Protein AF-A0A8C6SM15-F1 (afdb_monomer_lite)

Secondary structure (DSSP, 8-state):
-EEEEEEESTTHHHHHHHHHHH-TTEEEE---HHHHH---SSS---GGG--SHHHHHHHHHHHHHHHHHHHHHHHTSPPPHHHHT-TT-EEEEEES-HHHIIIIIIHHHHHTTSS-HHHHHHHHHHHHHHHHHHHHHH--SEEEEEE--GGG--SHHHHHHHHHHIIIIIS--S--S-HHHHH--EEEEESSS-TTT-HHHHHHHHHHHHHHHHHHHT-

Organism: NCBI:txid47308

InterPro domains:
  IPR002624 Deoxynucleoside kinase [PIRSF000705] (9-217)
  IPR027417 P-loop containing nucleoside triphosphate hydrolase [G3DSA:3.40.50.300] (7-213)
  IPR027417 P-loop containing nucleoside triphosphate hydrolase [SSF52540] (9-193)
  IPR031314 Deoxynucleoside kinase domain [PF01712] (8-211)
  IPR050566 Deoxyribonucleoside Kinase [PTHR10513] (9-209)

Structure (mmCIF, N/CA/C/O backbone):
data_AF-A0A8C6SM15-F1
#
_entry.id   AF-A0A8C6SM15-F1
#
loop_
_atom_site.group_PDB
_atom_site.id
_atom_site.type_symbol
_atom_site.label_atom_id
_atom_site.label_alt_id
_atom_site.label_comp_id
_atom_site.label_asym_id
_atom_site.label_entity_id
_atom_site.label_seq_id
_atom_site.pdbx_PDB_ins_code
_atom_site.Cartn_x
_atom_site.Cartn_y
_atom_site.Cartn_z
_atom_site.occupancy
_atom_site.B_iso_or_equiv
_atom_site.auth_seq_id
_atom_site.auth_comp_id
_atom_site.auth_asym_id
_atom_site.auth_atom_id
_atom_site.pdbx_PDB_model_num
ATOM 1 N N . MET A 1 1 ? -1.678 -8.152 19.970 1.00 52.97 1 MET A N 1
ATOM 2 C CA . MET A 1 1 ? -1.390 -8.286 18.528 1.00 52.97 1 MET A CA 1
ATOM 3 C C . MET A 1 1 ? -1.373 -6.891 17.914 1.00 52.97 1 MET A C 1
ATOM 5 O O . MET A 1 1 ? -2.110 -6.040 18.404 1.00 52.97 1 MET A O 1
ATOM 9 N N . LEU A 1 2 ? -0.493 -6.633 16.945 1.00 54.12 2 LEU A N 1
ATOM 10 C CA . LEU A 1 2 ? -0.411 -5.353 16.239 1.00 54.12 2 LEU A CA 1
ATOM 11 C C . LEU A 1 2 ? -1.037 -5.549 14.858 1.00 54.12 2 LEU A C 1
ATOM 13 O O . LEU A 1 2 ? -0.481 -6.305 14.076 1.00 54.12 2 LEU A O 1
ATOM 17 N N . VAL A 1 3 ? -2.178 -4.918 14.578 1.00 71.69 3 VAL A N 1
ATOM 18 C CA . VAL A 1 3 ? -2.826 -5.029 13.261 1.00 71.69 3 VAL A CA 1
ATOM 19 C C . VAL A 1 3 ? -2.307 -3.908 12.371 1.00 71.69 3 VAL A C 1
ATOM 21 O O . VAL A 1 3 ? -2.579 -2.734 12.625 1.00 71.69 3 VAL A O 1
ATOM 24 N N . LYS A 1 4 ? -1.555 -4.263 11.334 1.00 73.25 4 LYS A N 1
ATOM 25 C CA . LYS A 1 4 ? -1.057 -3.378 10.288 1.00 73.25 4 LYS A CA 1
ATOM 26 C C . LYS A 1 4 ? -1.948 -3.492 9.070 1.00 73.25 4 LYS A C 1
ATOM 28 O O . LYS A 1 4 ? -1.979 -4.503 8.369 1.00 73.25 4 LYS A O 1
ATOM 33 N N . VAL A 1 5 ? -2.656 -2.405 8.804 1.00 62.22 5 VAL A N 1
ATOM 34 C CA . VAL A 1 5 ? -3.555 -2.293 7.659 1.00 62.22 5 VAL A CA 1
ATOM 35 C C . VAL A 1 5 ? -3.014 -1.254 6.699 1.00 62.22 5 VAL A C 1
ATOM 37 O O . VAL A 1 5 ? -2.469 -0.245 7.132 1.00 62.22 5 VAL A O 1
ATOM 40 N N . GLN A 1 6 ? -3.175 -1.458 5.397 1.00 70.06 6 GLN A N 1
ATOM 41 C CA . GLN A 1 6 ? -2.933 -0.398 4.414 1.00 70.06 6 GLN A CA 1
ATOM 42 C C . GLN A 1 6 ? -4.238 0.078 3.776 1.00 70.06 6 GLN A C 1
ATOM 44 O O . GLN A 1 6 ? -5.168 -0.717 3.659 1.00 70.06 6 GLN A O 1
ATOM 49 N N . TYR A 1 7 ? -4.280 1.316 3.272 1.00 62.53 7 TYR A N 1
ATOM 50 C CA . TYR A 1 7 ? -5.348 1.749 2.363 1.00 62.53 7 TYR A CA 1
ATOM 51 C C . TYR A 1 7 ? -4.878 2.484 1.104 1.00 62.53 7 TYR A C 1
ATOM 53 O O . TYR A 1 7 ? -3.818 3.116 1.084 1.00 62.53 7 TYR A O 1
ATOM 61 N N . LEU A 1 8 ? -5.655 2.341 0.021 1.00 60.22 8 LEU A N 1
ATOM 62 C CA . LEU A 1 8 ? -5.283 2.696 -1.358 1.00 60.22 8 LEU A CA 1
ATOM 63 C C . LEU A 1 8 ? -6.398 3.497 -2.072 1.00 60.22 8 LEU A C 1
ATOM 65 O O . LEU A 1 8 ? -7.547 3.415 -1.665 1.00 60.22 8 LEU A O 1
ATOM 69 N N . ALA A 1 9 ? -6.036 4.240 -3.135 1.00 67.19 9 ALA A N 1
ATOM 70 C CA . ALA A 1 9 ? -6.886 5.035 -4.060 1.00 67.19 9 ALA A CA 1
ATOM 71 C C . ALA A 1 9 ? -7.289 6.493 -3.697 1.00 67.19 9 ALA A C 1
ATOM 73 O O . ALA A 1 9 ? -6.452 7.269 -3.228 1.00 67.19 9 ALA A O 1
ATOM 74 N N . VAL A 1 10 ? -8.491 6.942 -4.088 1.00 68.06 10 VAL A N 1
ATOM 75 C CA . VAL A 1 10 ? -8.973 8.339 -4.025 1.00 68.06 10 VAL A CA 1
ATOM 76 C C . VAL A 1 10 ? -9.520 8.650 -2.627 1.00 68.06 10 VAL A C 1
ATOM 78 O O . VAL A 1 10 ? -9.985 7.774 -1.912 1.00 68.06 10 VAL A O 1
ATOM 81 N N . GLY A 1 11 ? -9.411 9.907 -2.185 1.00 70.81 11 GLY A N 1
ATOM 82 C CA . GLY A 1 11 ? -9.974 10.331 -0.896 1.00 70.81 11 GLY A CA 1
ATOM 83 C C . GLY A 1 11 ? -9.198 9.869 0.346 1.00 70.81 11 GLY A C 1
ATOM 84 O O . GLY A 1 11 ? -9.685 10.060 1.459 1.00 70.81 11 GLY A O 1
ATOM 85 N N . LYS A 1 12 ? -7.976 9.343 0.173 1.00 77.25 12 LYS A N 1
ATOM 86 C CA . LYS A 1 12 ? -7.092 8.853 1.248 1.00 77.25 12 LYS A CA 1
ATOM 87 C C . LYS A 1 12 ? -7.009 9.785 2.454 1.00 77.25 12 LYS A C 1
ATOM 89 O O . LYS A 1 12 ? -7.316 9.363 3.557 1.00 77.25 12 LYS A O 1
ATOM 94 N N . SER A 1 13 ? -6.690 11.064 2.257 1.00 79.44 13 SER A N 1
ATOM 95 C CA . SER A 1 13 ? -6.562 12.019 3.370 1.00 79.44 13 SER A CA 1
ATOM 96 C C . SER A 1 13 ? -7.887 12.302 4.091 1.00 79.44 13 SER A C 1
ATOM 98 O O . SER A 1 13 ? -7.889 12.707 5.251 1.00 79.44 13 SER A O 1
ATOM 100 N N . THR A 1 14 ? -9.032 12.116 3.430 1.00 85.56 14 THR A N 1
ATOM 101 C CA . THR A 1 14 ? -10.345 12.210 4.084 1.00 85.56 14 THR A CA 1
ATOM 102 C C . THR A 1 14 ? -10.634 10.952 4.887 1.00 85.56 14 THR A C 1
ATOM 104 O O . THR A 1 14 ? -11.013 11.056 6.049 1.00 85.56 14 THR A O 1
ATOM 107 N N . PHE A 1 15 ? -10.369 9.779 4.315 1.00 88.31 15 PHE A N 1
ATOM 108 C CA . PHE A 1 15 ? -10.526 8.509 5.017 1.00 88.31 15 PHE A CA 1
ATOM 109 C C . PHE A 1 15 ? -9.582 8.387 6.224 1.00 88.31 15 PHE A C 1
ATOM 111 O O . PHE A 1 15 ? -10.003 7.967 7.294 1.00 88.31 15 PHE A O 1
ATOM 118 N N . ALA A 1 16 ? -8.339 8.861 6.102 1.00 88.12 16 ALA A N 1
ATOM 119 C CA . ALA A 1 16 ? -7.372 8.935 7.196 1.00 88.12 16 ALA A CA 1
ATOM 120 C C . ALA A 1 16 ? -7.912 9.733 8.389 1.00 88.12 16 ALA A C 1
ATOM 122 O O . ALA A 1 16 ? -7.833 9.291 9.532 1.00 88.12 16 ALA A O 1
ATOM 123 N N . ARG A 1 17 ? -8.495 10.909 8.110 1.00 89.06 17 ARG A N 1
ATOM 124 C CA . ARG A 1 17 ? -9.110 11.767 9.130 1.00 89.06 17 ARG A CA 1
ATOM 125 C C . ARG A 1 17 ? -10.316 11.091 9.771 1.00 89.06 17 ARG A C 1
ATOM 127 O O . ARG A 1 17 ? -10.440 11.147 10.988 1.00 89.06 17 ARG A O 1
ATOM 134 N N . LEU A 1 18 ? -11.145 10.426 8.967 1.00 91.12 18 LEU A N 1
ATOM 135 C CA . LEU A 1 18 ? -12.300 9.670 9.443 1.00 91.12 18 LEU A CA 1
ATOM 136 C C . LEU A 1 18 ? -11.885 8.530 10.390 1.00 91.12 18 LEU A C 1
ATOM 138 O O . LEU A 1 18 ? -12.454 8.396 11.472 1.00 91.12 18 LEU A O 1
ATOM 142 N N . LEU A 1 19 ? -10.863 7.751 10.021 1.00 91.00 19 LEU A N 1
ATOM 143 C CA . LEU A 1 19 ? -10.308 6.700 10.876 1.00 91.00 19 LEU A CA 1
ATOM 144 C C . LEU A 1 19 ? -9.747 7.278 12.174 1.00 91.00 19 LEU A C 1
ATOM 146 O O . LEU A 1 19 ? -10.061 6.780 13.248 1.00 91.00 19 LEU A O 1
ATOM 150 N N . GLN A 1 20 ? -8.968 8.358 12.094 1.00 89.88 20 GLN A N 1
ATOM 151 C CA . GLN A 1 20 ? -8.367 8.968 13.278 1.00 89.88 20 GLN A CA 1
ATOM 152 C C . GLN A 1 20 ? -9.420 9.526 14.248 1.00 89.88 20 GLN A C 1
ATOM 154 O O . GLN A 1 20 ? -9.205 9.480 15.458 1.00 89.88 20 GLN A O 1
ATOM 159 N N . SER A 1 21 ? -10.549 10.038 13.739 1.00 90.19 21 SER A N 1
ATOM 160 C CA . SER A 1 21 ? -11.646 10.540 14.574 1.00 90.19 21 SER A CA 1
ATOM 161 C C . SER A 1 21 ? -12.505 9.429 15.176 1.00 90.19 21 SER A C 1
ATOM 163 O O . SER A 1 21 ? -12.943 9.551 16.315 1.00 90.19 21 SER A O 1
ATOM 165 N N . ALA A 1 22 ? -12.765 8.359 14.422 1.00 90.50 22 ALA A N 1
ATOM 166 C CA . ALA A 1 22 ? -13.626 7.260 14.861 1.00 90.50 22 ALA A CA 1
ATOM 167 C C . ALA A 1 22 ? -12.883 6.199 15.693 1.00 90.50 22 ALA A C 1
ATOM 169 O O . ALA A 1 22 ? -13.498 5.437 16.444 1.00 90.50 22 ALA A O 1
ATOM 170 N N . CYS A 1 23 ? -11.559 6.138 15.555 1.00 88.69 23 CYS A N 1
ATOM 171 C CA . CYS A 1 23 ? -10.692 5.170 16.209 1.00 88.69 23 CYS A CA 1
ATOM 172 C C . CYS A 1 23 ? -9.522 5.900 16.897 1.00 88.69 23 CYS A C 1
ATOM 174 O O . CYS A 1 23 ? -8.399 5.878 16.390 1.00 88.69 23 CYS A O 1
ATOM 176 N N . PRO A 1 24 ? -9.751 6.564 18.048 1.00 85.25 24 PRO A N 1
ATOM 177 C CA . PRO A 1 24 ? -8.700 7.315 18.745 1.00 85.25 24 PRO A CA 1
ATOM 178 C C . PRO A 1 24 ? -7.534 6.421 19.194 1.00 85.25 24 PRO A C 1
ATOM 180 O O . PRO A 1 24 ? -6.380 6.859 19.200 1.00 85.25 24 PRO A O 1
ATOM 183 N N . ASP A 1 25 ? -7.814 5.150 19.475 1.00 85.81 25 ASP A N 1
ATOM 184 C CA . ASP A 1 25 ? -6.826 4.151 19.893 1.00 85.81 25 ASP A CA 1
ATOM 185 C C . ASP A 1 25 ? -6.015 3.577 18.725 1.00 85.81 25 ASP A C 1
ATOM 187 O O . ASP A 1 25 ? -5.179 2.703 18.924 1.00 85.81 25 ASP A O 1
ATOM 191 N N . TRP A 1 26 ? -6.247 4.051 17.497 1.00 90.06 26 TRP A N 1
ATOM 192 C CA . TRP A 1 26 ? -5.488 3.654 16.316 1.00 90.06 26 TRP A CA 1
ATOM 193 C C . TRP A 1 26 ? -4.434 4.707 15.970 1.00 90.06 26 TRP A C 1
ATOM 195 O O . TRP A 1 26 ? -4.575 5.907 16.248 1.00 90.06 26 TRP A O 1
ATOM 205 N N . GLU A 1 27 ? -3.353 4.265 15.338 1.00 91.31 27 GLU A N 1
ATOM 206 C CA . GLU A 1 27 ? -2.351 5.140 14.737 1.00 91.31 27 GLU A CA 1
ATOM 207 C C . GLU A 1 27 ? -2.504 5.135 13.221 1.00 91.31 27 GLU A C 1
ATOM 209 O O . GLU A 1 27 ? -2.258 4.124 12.567 1.00 91.31 27 GLU A O 1
ATOM 214 N N . VAL A 1 28 ? -2.894 6.281 12.658 1.00 89.94 28 VAL A N 1
ATOM 215 C CA . VAL A 1 28 ? -2.968 6.463 11.209 1.00 89.94 28 VAL A CA 1
ATOM 216 C C . VAL A 1 28 ? -1.690 7.140 10.721 1.00 89.94 28 VAL A C 1
ATOM 218 O O . VAL A 1 28 ? -1.419 8.303 11.014 1.00 89.94 28 VAL A O 1
ATOM 221 N N . VAL A 1 29 ? -0.899 6.404 9.950 1.00 88.56 29 VAL A N 1
ATOM 222 C CA . VAL A 1 29 ? 0.380 6.835 9.393 1.00 88.56 29 VAL A CA 1
ATOM 223 C C . VAL A 1 29 ? 0.183 7.230 7.931 1.00 88.56 29 VAL A C 1
ATOM 225 O O . VAL A 1 29 ? 0.029 6.380 7.053 1.00 88.56 29 VAL A O 1
ATOM 228 N N . THR A 1 30 ? 0.182 8.533 7.657 1.00 84.31 30 THR A N 1
ATOM 229 C CA . THR A 1 30 ? 0.010 9.078 6.300 1.00 84.31 30 THR A CA 1
ATOM 230 C C . THR A 1 30 ? 1.290 9.002 5.469 1.00 84.31 30 THR A C 1
ATOM 232 O O . THR A 1 30 ? 2.402 8.918 5.998 1.00 84.31 30 THR A O 1
ATOM 235 N N . GLU A 1 31 ? 1.150 9.093 4.148 1.00 75.69 31 GLU A N 1
ATOM 236 C CA . GLU A 1 31 ? 2.274 9.060 3.217 1.00 75.69 31 GLU A CA 1
ATOM 237 C C . GLU A 1 31 ? 3.204 10.272 3.439 1.00 75.69 31 GLU A C 1
ATOM 239 O O . GLU A 1 31 ? 2.733 11.408 3.558 1.00 75.69 31 GLU A O 1
ATOM 244 N N . PRO A 1 32 ? 4.538 10.089 3.471 1.00 71.06 32 PRO A N 1
ATOM 245 C CA . PRO A 1 32 ? 5.479 11.181 3.703 1.00 71.06 32 PRO A CA 1
ATOM 246 C C . PRO A 1 32 ? 5.707 12.038 2.442 1.00 71.06 32 PRO A C 1
ATOM 248 O O . PRO A 1 32 ? 6.846 12.372 2.117 1.00 71.06 32 PRO A O 1
ATOM 251 N N . VAL A 1 33 ? 4.641 12.429 1.735 1.00 69.69 33 VAL A N 1
ATOM 252 C CA . VAL A 1 33 ? 4.713 13.187 0.469 1.00 69.69 33 VAL A CA 1
ATOM 253 C C . VAL A 1 33 ? 5.517 14.480 0.630 1.00 69.69 33 VAL A C 1
ATOM 255 O O . 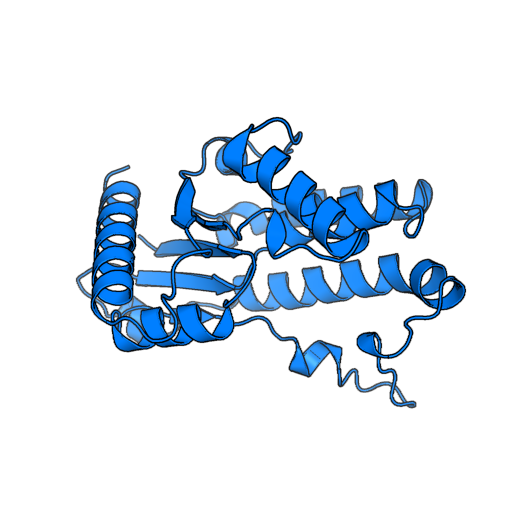VAL A 1 33 ? 6.314 14.835 -0.238 1.00 69.69 33 VAL A O 1
ATOM 258 N N . SER A 1 34 ? 5.387 15.151 1.777 1.00 63.84 34 SER A N 1
ATOM 259 C CA . SER A 1 34 ? 6.143 16.368 2.100 1.00 63.84 34 SER A CA 1
ATOM 260 C C . SER A 1 34 ? 7.661 16.148 2.154 1.00 63.84 34 SER A C 1
ATOM 262 O O . SER A 1 34 ? 8.420 17.057 1.816 1.00 63.84 34 SER A O 1
ATOM 264 N N . LYS A 1 35 ? 8.120 14.941 2.518 1.00 63.50 35 LYS A N 1
ATOM 265 C CA . LYS A 1 35 ? 9.545 14.566 2.500 1.00 63.50 35 LYS A CA 1
ATOM 266 C C . LYS A 1 35 ? 10.050 14.311 1.080 1.00 63.50 35 LYS A C 1
ATOM 268 O O . LYS A 1 35 ? 11.236 14.467 0.823 1.00 63.50 35 LYS A O 1
ATOM 273 N N . TRP A 1 36 ? 9.169 13.931 0.155 1.00 65.75 36 TRP A N 1
ATOM 274 C CA . TRP A 1 36 ? 9.521 13.706 -1.252 1.00 65.75 36 TRP A CA 1
ATOM 275 C C . TRP A 1 36 ? 9.599 14.999 -2.056 1.00 65.75 36 TRP A C 1
ATOM 277 O O . TRP A 1 36 ? 10.350 15.075 -3.022 1.00 65.75 36 TRP A O 1
ATOM 287 N N . GLN A 1 37 ? 8.827 16.007 -1.656 1.00 55.88 37 GLN A N 1
ATOM 288 C CA . GLN A 1 37 ? 8.863 17.340 -2.256 1.00 55.88 37 GLN A CA 1
ATOM 289 C C . GLN A 1 37 ? 10.083 18.149 -1.792 1.00 55.88 37 GLN A C 1
ATOM 291 O O . GLN A 1 37 ? 10.561 19.003 -2.524 1.00 55.88 37 GLN A O 1
ATOM 296 N N . ASN A 1 38 ? 10.622 17.857 -0.605 1.00 55.69 38 ASN A N 1
ATOM 297 C CA . ASN A 1 38 ? 11.711 18.620 0.005 1.00 55.69 38 ASN A CA 1
ATOM 298 C C . ASN A 1 38 ? 12.951 17.752 0.252 1.00 55.69 38 ASN A C 1
ATOM 300 O O . ASN A 1 38 ? 13.409 17.610 1.387 1.00 55.69 38 ASN A O 1
ATOM 304 N N . ILE A 1 39 ? 13.504 17.162 -0.809 1.00 56.72 39 ILE A N 1
ATOM 305 C CA . ILE A 1 39 ? 14.813 16.512 -0.713 1.00 56.72 39 ILE A CA 1
ATOM 306 C C . ILE A 1 39 ? 15.861 17.622 -0.572 1.00 56.72 39 ILE A C 1
ATOM 308 O O . ILE A 1 39 ? 16.060 18.412 -1.493 1.00 56.72 39 ILE A O 1
ATOM 312 N N . GLN A 1 40 ? 16.514 17.703 0.592 1.00 47.09 40 GLN A N 1
ATOM 313 C CA . GLN A 1 40 ? 17.637 18.615 0.823 1.00 47.09 40 GLN A CA 1
ATOM 314 C C . GLN A 1 40 ? 18.870 18.142 0.037 1.00 47.09 40 GLN A C 1
ATOM 316 O O . GLN A 1 40 ? 19.796 17.552 0.583 1.00 47.09 40 GLN A O 1
ATOM 321 N N . SER A 1 41 ? 18.874 18.386 -1.268 1.00 47.59 41 SER A N 1
ATOM 322 C CA . SER A 1 41 ? 20.083 18.443 -2.089 1.00 47.59 41 SER A CA 1
ATOM 323 C C . SER A 1 41 ? 20.533 19.900 -2.216 1.00 47.59 41 SER A C 1
ATOM 325 O O . SER A 1 41 ? 19.726 20.811 -2.045 1.00 47.59 41 SER A O 1
ATOM 327 N N . GLN A 1 42 ? 21.795 20.158 -2.575 1.00 42.94 42 GLN A N 1
ATOM 328 C CA . GLN A 1 42 ? 22.298 21.513 -2.889 1.00 42.94 42 GLN A CA 1
ATOM 329 C C . GLN A 1 42 ? 21.622 22.188 -4.115 1.00 42.94 42 GLN A C 1
ATOM 331 O O . GLN A 1 42 ? 22.105 23.185 -4.640 1.00 42.94 42 GLN A O 1
ATOM 336 N N . GLY A 1 43 ? 20.477 21.672 -4.557 1.00 44.22 43 GLY A N 1
ATOM 337 C CA . GLY A 1 43 ? 19.520 22.291 -5.462 1.00 44.22 43 GLY A CA 1
ATOM 338 C C . GLY A 1 43 ? 18.139 21.701 -5.170 1.00 44.22 43 GLY A C 1
ATOM 339 O O . GLY A 1 43 ? 18.024 20.510 -4.879 1.00 44.22 43 GLY A O 1
ATOM 340 N N . THR A 1 44 ? 17.096 22.525 -5.195 1.00 41.19 44 THR A N 1
ATOM 341 C CA . THR A 1 44 ? 15.712 22.128 -4.905 1.00 41.19 44 THR A CA 1
ATOM 342 C C . THR A 1 44 ? 15.209 21.182 -6.000 1.00 41.19 44 THR A C 1
ATOM 344 O O . THR A 1 44 ? 14.875 21.621 -7.099 1.00 41.19 44 THR A O 1
ATOM 347 N N . PHE A 1 45 ? 15.184 19.874 -5.739 1.00 47.88 45 PHE A N 1
ATOM 348 C CA . PHE A 1 45 ? 14.718 18.888 -6.713 1.00 47.88 45 PHE A CA 1
ATOM 349 C C . PHE A 1 45 ? 13.259 18.491 -6.436 1.00 47.88 45 PHE A C 1
ATOM 351 O O . PHE A 1 45 ? 12.976 17.623 -5.615 1.00 47.88 45 PHE A O 1
ATOM 358 N N . ASN A 1 46 ? 12.320 19.135 -7.139 1.00 53.50 46 ASN A N 1
ATOM 359 C CA . ASN A 1 46 ? 10.887 18.831 -7.073 1.00 53.50 46 ASN A CA 1
ATOM 360 C C . ASN A 1 46 ? 10.511 17.701 -8.051 1.00 53.50 46 ASN A C 1
ATOM 362 O O . ASN A 1 46 ? 10.093 17.953 -9.183 1.00 53.50 46 ASN A O 1
ATOM 366 N N . LEU A 1 47 ? 10.605 16.447 -7.599 1.00 51.69 47 LEU A N 1
ATOM 367 C CA . LEU A 1 47 ? 10.297 15.234 -8.383 1.00 51.69 47 LEU A CA 1
ATOM 368 C C . LEU A 1 47 ? 8.885 15.213 -9.000 1.00 51.69 47 LEU A C 1
ATOM 370 O O . LEU A 1 47 ? 8.708 14.722 -10.110 1.00 51.69 47 LEU A O 1
ATOM 374 N N . GLN A 1 48 ? 7.879 15.784 -8.328 1.00 49.41 48 GLN A N 1
ATOM 375 C CA . GLN A 1 48 ? 6.497 15.828 -8.839 1.00 49.41 48 GLN A CA 1
ATOM 376 C C . GLN A 1 48 ? 6.278 16.845 -9.973 1.00 49.41 48 GLN A C 1
ATOM 378 O O . GLN A 1 48 ? 5.291 16.742 -10.703 1.00 49.41 48 GLN A O 1
ATOM 383 N N . GLN A 1 49 ? 7.164 17.837 -10.123 1.00 50.97 49 GLN A N 1
ATOM 384 C CA . GLN A 1 49 ? 7.025 18.894 -11.134 1.00 50.97 49 GLN A CA 1
ATOM 385 C C . GLN A 1 49 ? 7.623 18.504 -12.490 1.00 50.97 49 GLN A C 1
ATOM 387 O O . GLN A 1 49 ? 7.353 19.165 -13.492 1.00 50.97 49 GLN A O 1
ATOM 392 N N . GLN A 1 50 ? 8.378 17.407 -12.568 1.00 53.09 50 GLN A N 1
ATOM 393 C CA . GLN A 1 50 ? 8.977 16.955 -13.818 1.00 53.09 50 GLN A CA 1
ATOM 394 C C . GLN A 1 50 ? 8.030 16.044 -14.617 1.00 53.09 50 GLN A C 1
ATOM 396 O O . GLN A 1 50 ? 8.312 14.879 -14.869 1.00 53.09 50 GLN A O 1
ATOM 401 N N . LYS A 1 51 ? 6.888 16.597 -15.043 1.00 51.69 51 LYS A N 1
ATOM 402 C CA . LYS A 1 51 ? 5.868 15.913 -15.866 1.00 51.69 51 LYS A CA 1
ATOM 403 C C . LYS A 1 51 ? 6.188 15.887 -17.372 1.00 51.69 51 LYS A C 1
ATOM 405 O O . LYS A 1 51 ? 5.286 15.744 -18.188 1.00 51.69 51 LYS A O 1
ATOM 410 N N . SER A 1 52 ? 7.452 16.064 -17.760 1.00 55.50 52 SER A N 1
ATOM 411 C CA . SER A 1 52 ? 7.872 15.828 -19.148 1.00 55.50 52 SER A CA 1
ATOM 412 C C . SER A 1 52 ? 8.194 14.348 -19.330 1.00 55.50 52 SER A C 1
ATOM 414 O O . SER A 1 52 ? 8.798 13.745 -18.440 1.00 55.50 52 SER A O 1
ATOM 416 N N . GLY A 1 53 ? 7.843 13.768 -20.481 1.00 59.25 53 GLY A N 1
ATOM 417 C CA . GLY A 1 53 ? 8.093 12.352 -20.772 1.00 59.25 53 GLY A CA 1
ATOM 418 C C . GLY A 1 53 ? 9.556 11.948 -20.558 1.00 59.25 53 GLY A C 1
ATOM 419 O O . GLY A 1 53 ? 9.822 10.925 -19.939 1.00 59.25 53 GLY A O 1
ATOM 420 N N . SER A 1 54 ? 10.517 12.794 -20.945 1.00 62.69 54 SER A N 1
ATOM 421 C CA . SER A 1 54 ? 11.951 12.521 -20.747 1.00 62.69 54 SER A CA 1
ATOM 422 C C . SER A 1 54 ? 12.370 12.483 -19.275 1.00 62.69 54 SER A C 1
ATOM 424 O O . SER A 1 54 ? 13.239 11.702 -18.889 1.00 62.69 54 SER A O 1
ATOM 426 N N . ALA A 1 55 ? 11.744 13.301 -18.435 1.00 68.69 55 ALA A N 1
ATOM 427 C CA . ALA A 1 55 ? 12.051 13.348 -17.019 1.00 68.69 55 ALA A CA 1
ATOM 428 C C . ALA A 1 55 ? 11.392 12.202 -16.243 1.00 68.69 55 ALA A C 1
ATOM 430 O O . ALA A 1 55 ? 12.011 11.651 -15.334 1.00 68.69 55 ALA A O 1
ATOM 431 N N . LEU A 1 56 ? 10.188 11.782 -16.645 1.00 70.81 56 LEU A N 1
ATOM 432 C CA . LEU A 1 56 ? 9.550 10.587 -16.098 1.00 70.81 56 LEU A CA 1
ATOM 433 C C . LEU A 1 56 ? 10.424 9.349 -16.345 1.00 70.81 56 LEU A C 1
ATOM 435 O O . LEU A 1 56 ? 10.698 8.605 -15.406 1.00 70.81 56 LEU A O 1
ATOM 439 N N . MET A 1 57 ? 10.935 9.178 -17.569 1.00 76.94 57 MET A N 1
ATOM 440 C CA . MET A 1 57 ? 11.865 8.091 -17.913 1.00 76.94 57 MET A CA 1
ATOM 441 C C . MET A 1 57 ? 13.159 8.159 -17.094 1.00 76.94 57 MET A C 1
ATOM 443 O O . MET A 1 57 ? 13.692 7.139 -16.679 1.00 76.94 57 MET A O 1
ATOM 447 N N . ARG A 1 58 ? 13.679 9.365 -16.831 1.00 85.94 58 ARG A N 1
ATOM 448 C CA . ARG A 1 58 ? 14.940 9.529 -16.097 1.00 85.94 58 ARG A CA 1
ATOM 449 C C . ARG A 1 58 ? 14.810 9.274 -14.596 1.00 85.94 58 ARG A C 1
ATOM 451 O O . ARG A 1 58 ? 15.775 8.816 -13.982 1.00 85.94 58 ARG A O 1
ATOM 458 N N . TRP A 1 59 ? 13.682 9.639 -13.992 1.00 86.56 59 TRP A N 1
ATOM 459 C CA . TRP A 1 59 ? 13.553 9.717 -12.534 1.00 86.56 59 TRP A CA 1
ATOM 460 C C . TRP A 1 59 ? 12.618 8.682 -11.921 1.00 86.56 59 TRP A C 1
ATOM 462 O O . TRP A 1 59 ? 12.584 8.597 -10.696 1.00 86.56 59 TRP A O 1
ATOM 472 N N . SER A 1 60 ? 11.904 7.877 -12.716 1.00 90.06 60 SER A N 1
ATOM 473 C CA . SER A 1 60 ? 10.988 6.860 -12.179 1.00 90.06 60 SER A CA 1
ATOM 474 C C . SER A 1 60 ? 11.703 5.896 -11.235 1.00 90.06 60 SER A C 1
ATOM 476 O O . SER A 1 60 ? 11.288 5.770 -10.087 1.00 90.06 60 SER A O 1
ATOM 478 N N . TYR A 1 61 ? 12.822 5.291 -11.648 1.00 94.31 61 TYR A N 1
ATOM 479 C CA . TYR A 1 61 ? 13.576 4.376 -10.783 1.00 94.31 61 TYR A CA 1
ATOM 480 C C . TYR A 1 61 ? 14.023 5.040 -9.468 1.00 94.31 61 TYR A C 1
ATOM 482 O O . TYR A 1 61 ? 13.799 4.510 -8.375 1.00 94.31 61 TYR A O 1
ATOM 490 N N . THR A 1 62 ? 14.606 6.241 -9.555 1.00 93.06 62 THR A N 1
ATOM 491 C CA . THR A 1 62 ? 15.044 7.011 -8.381 1.00 93.06 62 THR A CA 1
ATOM 492 C C . THR A 1 62 ? 13.873 7.344 -7.456 1.00 93.06 62 THR A C 1
ATOM 494 O O . THR A 1 62 ? 13.984 7.188 -6.241 1.00 93.06 62 THR A O 1
ATOM 497 N N . PHE A 1 63 ? 12.739 7.762 -8.020 1.00 90.06 63 PHE A N 1
ATOM 498 C CA . PHE A 1 63 ? 11.538 8.096 -7.267 1.00 90.06 63 PHE A CA 1
ATOM 499 C C . PHE A 1 63 ? 10.953 6.873 -6.559 1.00 90.06 63 PHE A C 1
ATOM 501 O O . PHE A 1 63 ? 10.709 6.940 -5.356 1.00 90.06 63 PHE A O 1
ATOM 508 N N . GLN A 1 64 ? 10.775 5.752 -7.268 1.00 92.75 64 GLN A N 1
ATOM 509 C CA . GLN A 1 64 ? 10.227 4.527 -6.679 1.00 92.75 64 GLN A CA 1
ATOM 510 C C . GLN A 1 64 ? 11.129 3.994 -5.561 1.00 92.75 64 GLN A C 1
ATOM 512 O O . GLN A 1 64 ? 10.635 3.567 -4.516 1.00 92.75 64 GLN A O 1
ATOM 517 N N . THR A 1 65 ? 12.450 4.081 -5.739 1.00 94.56 65 THR A N 1
ATOM 518 C CA . THR A 1 65 ? 13.426 3.714 -4.703 1.00 94.56 65 THR A CA 1
ATOM 519 C C . THR A 1 65 ? 13.281 4.611 -3.472 1.00 94.56 65 THR A C 1
ATOM 521 O O . THR A 1 65 ? 13.145 4.119 -2.353 1.00 94.56 65 THR A O 1
ATOM 524 N N . HIS A 1 66 ? 13.248 5.933 -3.659 1.00 90.94 66 HIS A N 1
ATOM 525 C CA . HIS A 1 66 ? 13.108 6.882 -2.554 1.00 90.94 66 HIS A CA 1
ATOM 526 C C . HIS A 1 66 ? 11.764 6.739 -1.817 1.00 90.94 66 HIS A C 1
ATOM 528 O O . HIS A 1 66 ? 11.742 6.732 -0.584 1.00 90.94 66 HIS A O 1
ATOM 534 N N . SER A 1 67 ? 10.660 6.576 -2.557 1.00 89.94 67 SER A N 1
ATOM 535 C CA . SER A 1 67 ? 9.321 6.320 -2.008 1.00 89.94 67 SER A CA 1
AT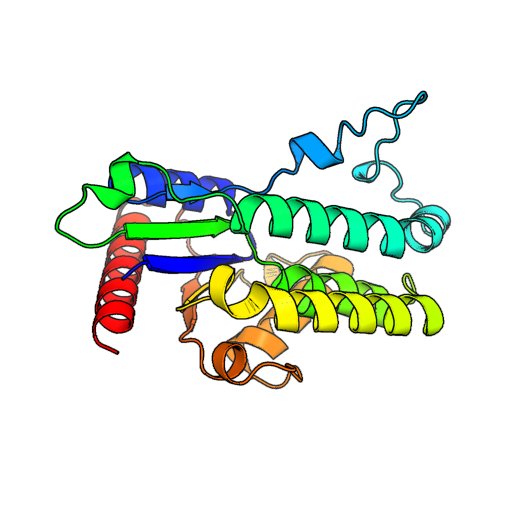OM 536 C C . SER A 1 67 ? 9.340 5.094 -1.099 1.00 89.94 67 SER A C 1
ATOM 538 O O . SER A 1 67 ? 9.087 5.219 0.104 1.00 89.94 67 SER A O 1
ATOM 540 N N . CYS A 1 68 ? 9.768 3.948 -1.638 1.00 93.44 68 CYS A N 1
ATOM 541 C CA . CYS A 1 68 ? 9.804 2.688 -0.907 1.00 93.44 68 CYS A CA 1
ATOM 542 C C . CYS A 1 68 ? 10.717 2.756 0.322 1.00 93.44 68 CYS A C 1
ATOM 544 O O . CYS A 1 68 ? 10.317 2.335 1.405 1.00 93.44 68 CYS A O 1
ATOM 546 N N . MET A 1 69 ? 11.914 3.344 0.207 1.00 93.00 69 MET A N 1
ATOM 547 C CA . MET A 1 69 ? 12.836 3.478 1.344 1.00 93.00 69 MET A CA 1
ATOM 548 C C . MET A 1 69 ? 12.266 4.360 2.451 1.00 93.00 69 MET A C 1
ATOM 550 O O . MET A 1 69 ? 12.361 4.033 3.637 1.00 93.00 69 MET A O 1
ATOM 554 N N . SER A 1 70 ? 11.647 5.481 2.080 1.00 90.06 70 SER A N 1
ATOM 555 C CA . SER A 1 70 ? 11.026 6.378 3.053 1.00 90.06 70 SER A CA 1
ATOM 556 C C . SER A 1 70 ? 9.869 5.701 3.791 1.00 90.06 70 SER A C 1
ATOM 558 O O . SER A 1 70 ? 9.707 5.901 4.998 1.00 90.06 70 SER A O 1
ATOM 560 N N . ARG A 1 71 ? 9.100 4.860 3.090 1.00 91.44 71 ARG A N 1
ATOM 561 C CA . ARG A 1 71 ? 7.987 4.110 3.663 1.00 91.44 71 ARG A CA 1
ATOM 562 C C . ARG A 1 71 ? 8.476 2.989 4.562 1.00 91.44 71 ARG A C 1
ATOM 564 O O . ARG A 1 71 ? 8.004 2.888 5.689 1.00 91.44 71 ARG A O 1
ATOM 571 N N . MET A 1 72 ? 9.487 2.247 4.120 1.00 91.62 72 MET A N 1
ATOM 572 C CA . MET A 1 72 ? 10.152 1.225 4.921 1.00 91.62 72 MET A CA 1
ATOM 573 C C . MET A 1 72 ? 10.643 1.806 6.248 1.00 91.62 72 MET A C 1
ATOM 575 O O . MET A 1 72 ? 10.325 1.295 7.318 1.00 91.62 72 MET A O 1
ATOM 579 N N . LYS A 1 73 ? 11.345 2.945 6.202 1.00 91.06 73 LYS A N 1
ATOM 580 C CA . LYS A 1 73 ? 11.840 3.627 7.405 1.00 91.06 73 LYS A CA 1
ATOM 581 C C . LYS A 1 73 ? 10.718 3.999 8.376 1.00 91.06 73 LYS A C 1
ATOM 583 O O . LYS A 1 73 ? 10.925 3.907 9.584 1.00 91.06 73 LYS A O 1
ATOM 588 N N . THR A 1 74 ? 9.565 4.418 7.855 1.00 89.88 74 THR A N 1
ATOM 589 C CA . THR A 1 74 ? 8.373 4.741 8.649 1.00 89.88 74 THR A CA 1
ATOM 590 C C . THR A 1 74 ? 7.737 3.481 9.246 1.00 89.88 74 THR A C 1
ATOM 592 O O . THR A 1 74 ? 7.470 3.458 10.441 1.00 89.88 74 THR A O 1
ATOM 595 N N . GLN A 1 75 ? 7.538 2.419 8.459 1.00 89.62 75 GLN A N 1
ATOM 596 C CA . GLN A 1 75 ? 6.924 1.164 8.922 1.00 89.62 75 GLN A CA 1
ATOM 597 C C . GLN A 1 75 ? 7.796 0.398 9.929 1.00 89.62 75 GLN A C 1
ATOM 599 O O . GLN A 1 75 ? 7.273 -0.380 10.727 1.00 89.62 75 GLN A O 1
ATOM 604 N N . LEU A 1 76 ? 9.110 0.638 9.904 1.00 91.31 76 LEU A N 1
ATOM 605 C CA . LEU A 1 76 ? 10.080 0.105 10.859 1.00 91.31 76 LEU A CA 1
ATOM 606 C C . LEU A 1 76 ? 10.189 0.898 12.166 1.00 91.31 76 LEU A C 1
ATOM 608 O O . LEU A 1 76 ? 10.880 0.441 13.078 1.00 91.31 76 LEU A O 1
ATOM 612 N N . GLN A 1 77 ? 9.567 2.077 12.274 1.00 89.62 77 GLN A N 1
ATOM 613 C CA . GLN A 1 77 ? 9.538 2.784 13.553 1.00 89.62 77 GLN A CA 1
ATOM 614 C C . GLN A 1 77 ? 8.732 1.980 14.582 1.00 89.62 77 GLN A C 1
ATOM 616 O O . GLN A 1 77 ? 7.740 1.340 14.218 1.00 89.62 77 GLN A O 1
ATOM 621 N N . PRO A 1 78 ? 9.133 2.005 15.864 1.00 86.06 78 PRO A N 1
ATOM 622 C CA . PRO A 1 78 ? 8.338 1.389 16.914 1.00 86.06 78 PRO A CA 1
ATOM 623 C C . PRO A 1 78 ? 6.951 2.052 16.980 1.00 86.06 78 PRO A C 1
ATOM 625 O O . PRO A 1 78 ? 6.854 3.265 16.765 1.00 86.06 78 PRO A O 1
ATOM 628 N N . PRO A 1 79 ? 5.886 1.293 17.295 1.00 84.06 79 PRO A N 1
ATOM 629 C CA . PRO A 1 79 ? 4.562 1.865 17.510 1.00 84.06 79 PRO A CA 1
ATOM 630 C C . PRO A 1 79 ? 4.574 2.940 18.596 1.00 84.06 79 PRO A C 1
ATOM 632 O O . PRO A 1 79 ? 5.362 2.872 19.546 1.00 84.06 79 PRO A O 1
ATOM 635 N N . ALA A 1 80 ? 3.674 3.918 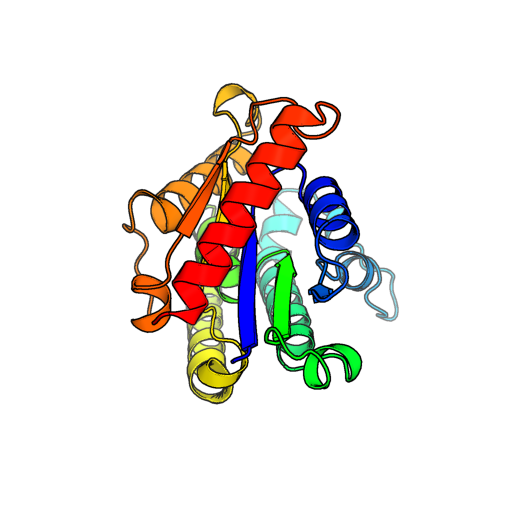18.483 1.00 84.12 80 ALA A N 1
ATOM 636 C CA . ALA A 1 80 ? 3.541 4.953 19.499 1.00 84.12 80 ALA A CA 1
ATOM 637 C C . ALA A 1 80 ? 3.281 4.329 20.892 1.00 84.12 80 ALA A C 1
ATOM 639 O O . ALA A 1 80 ? 2.430 3.444 21.002 1.00 84.12 80 ALA A O 1
ATOM 640 N N . PRO A 1 81 ? 3.921 4.809 21.982 1.00 83.12 81 PRO A N 1
ATOM 641 C CA . PRO A 1 81 ? 3.772 4.215 23.316 1.00 83.12 81 PRO A CA 1
ATOM 642 C C . PRO A 1 81 ? 2.320 4.096 23.797 1.00 83.12 81 PRO A C 1
ATOM 644 O O . PRO A 1 81 ? 1.977 3.138 24.480 1.00 83.12 81 PRO A O 1
ATOM 647 N N . ARG A 1 82 ? 1.453 5.029 23.379 1.00 82.88 82 ARG A N 1
ATOM 648 C CA . ARG A 1 82 ? 0.009 5.003 23.663 1.00 82.88 82 ARG A CA 1
ATOM 649 C C . ARG A 1 82 ? -0.688 3.741 23.142 1.00 82.88 82 ARG A C 1
ATOM 651 O O . ARG A 1 82 ? -1.605 3.253 23.784 1.00 82.88 82 ARG A O 1
ATOM 658 N N . LEU A 1 83 ? -0.244 3.203 22.003 1.00 80.75 83 LEU A N 1
ATOM 659 C CA . LEU A 1 83 ? -0.811 1.984 21.426 1.00 80.75 83 LEU A CA 1
ATOM 660 C C . LEU A 1 83 ? -0.444 0.751 22.248 1.00 80.75 83 LEU A C 1
ATOM 662 O O . LEU A 1 83 ? -1.240 -0.172 22.366 1.00 80.75 83 LEU A O 1
ATOM 666 N N . LEU A 1 84 ? 0.759 0.744 22.827 1.00 75.56 84 LEU A N 1
ATOM 667 C CA . LEU A 1 84 ? 1.253 -0.363 23.648 1.00 75.56 84 LEU A CA 1
ATOM 668 C C . LEU A 1 84 ? 0.530 -0.461 25.000 1.00 75.56 84 LEU A C 1
ATOM 670 O O . LEU A 1 84 ? 0.641 -1.478 25.673 1.00 75.56 84 LEU A O 1
ATOM 674 N N . GLN A 1 85 ? -0.189 0.593 25.393 1.00 72.25 85 GLN A N 1
ATOM 675 C CA . GLN A 1 85 ? -0.958 0.675 26.636 1.00 72.25 85 GLN A CA 1
ATOM 676 C C . GLN A 1 85 ? -2.457 0.391 26.431 1.00 72.25 85 GLN A C 1
ATOM 678 O O . GLN A 1 85 ? -3.201 0.376 27.406 1.00 72.25 85 GLN A O 1
ATOM 683 N N . SER A 1 86 ? -2.908 0.182 25.189 1.00 70.75 86 SER A N 1
ATOM 684 C CA . SER A 1 86 ? -4.315 -0.084 24.870 1.00 70.75 86 SER A CA 1
ATOM 685 C C . SER A 1 86 ? -4.710 -1.522 25.225 1.00 70.75 86 SER A C 1
ATOM 687 O O . SER A 1 86 ? -4.064 -2.473 24.783 1.00 70.75 86 SER A O 1
ATOM 689 N N . GLU A 1 87 ? -5.804 -1.688 25.976 1.00 66.31 87 GLU A N 1
ATOM 690 C CA . GLU A 1 87 ? -6.355 -3.001 26.353 1.00 66.31 87 GLU A CA 1
ATOM 691 C C . GLU A 1 87 ? -6.964 -3.760 25.154 1.00 66.31 87 GLU A C 1
ATOM 693 O O . GLU A 1 87 ? -7.000 -4.988 25.161 1.00 66.31 87 GLU A O 1
ATOM 698 N N . GLY A 1 88 ? -7.397 -3.047 24.104 1.00 65.50 88 GLY A N 1
ATOM 699 C CA . GLY A 1 88 ? -8.079 -3.600 22.920 1.00 65.50 88 GLY A CA 1
ATOM 700 C C . GLY A 1 88 ? -7.165 -4.025 21.764 1.00 65.50 88 GLY A C 1
ATOM 701 O O . GLY A 1 88 ? -7.649 -4.330 20.677 1.00 65.50 88 GLY A O 1
ATOM 702 N N . GLY A 1 89 ? -5.846 -4.027 21.974 1.00 70.81 89 GLY A N 1
ATOM 703 C CA . GLY A 1 89 ? -4.862 -4.276 20.920 1.00 70.81 89 GLY A CA 1
ATOM 704 C C . GLY A 1 89 ? -4.431 -3.001 20.188 1.00 70.81 89 GLY A C 1
ATOM 705 O O . GLY A 1 89 ? -5.135 -1.993 20.142 1.00 70.81 89 GLY A O 1
ATOM 706 N N . ALA A 1 90 ? -3.216 -3.034 19.643 1.00 83.69 90 ALA A N 1
ATOM 707 C CA . ALA A 1 90 ? -2.631 -1.912 18.922 1.00 83.69 90 ALA A CA 1
ATOM 708 C C . ALA A 1 90 ? -2.961 -2.032 17.431 1.00 83.69 90 ALA A C 1
ATOM 710 O O . ALA A 1 90 ? -2.670 -3.059 16.819 1.00 83.69 90 ALA A O 1
ATOM 711 N N . VAL A 1 91 ? -3.506 -0.979 16.822 1.00 89.69 91 VAL A N 1
ATOM 712 C CA . VAL A 1 91 ? -3.762 -0.944 15.374 1.00 89.69 91 VAL A CA 1
ATOM 713 C C . VAL A 1 91 ? -2.974 0.194 14.739 1.00 89.69 91 VAL A C 1
ATOM 715 O O . VAL A 1 91 ? -3.071 1.352 15.155 1.00 89.69 91 VAL A O 1
ATOM 718 N N . GLN A 1 92 ? -2.197 -0.147 13.715 1.00 92.44 92 GLN A N 1
ATOM 719 C CA . GLN A 1 92 ? -1.486 0.789 12.856 1.00 92.44 92 GLN A CA 1
ATOM 720 C C . GLN A 1 92 ? -2.071 0.722 11.448 1.00 92.44 92 GLN A C 1
ATOM 722 O O . GLN A 1 92 ? -2.087 -0.322 10.805 1.00 92.44 92 GLN A O 1
ATOM 727 N N . VAL A 1 93 ? -2.524 1.858 10.937 1.00 91.94 93 VAL A N 1
ATOM 728 C CA . VAL A 1 93 ? -3.051 1.967 9.579 1.00 91.94 93 VAL A CA 1
ATOM 729 C C . VAL A 1 93 ? -2.116 2.835 8.755 1.00 91.94 93 VAL A C 1
ATOM 7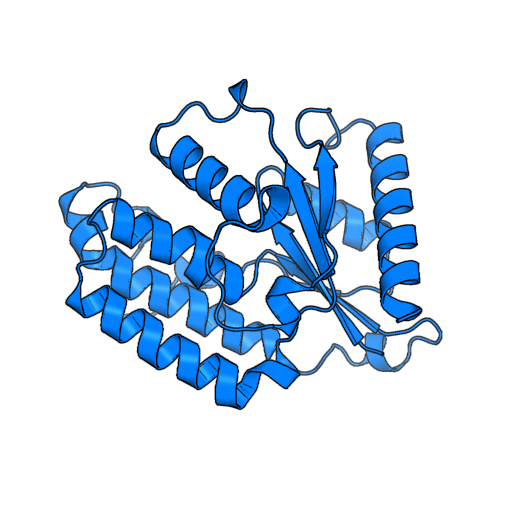31 O O . VAL A 1 93 ? -1.911 4.003 9.065 1.00 91.94 93 VAL A O 1
ATOM 734 N N . TYR A 1 94 ? -1.571 2.287 7.678 1.00 91.62 94 TYR A N 1
ATOM 735 C CA . TYR A 1 94 ? -0.661 2.968 6.770 1.00 91.62 94 TYR A CA 1
ATOM 736 C C . TYR A 1 94 ? -1.382 3.429 5.503 1.00 91.62 94 TYR A C 1
ATOM 738 O O . TYR A 1 94 ? -2.130 2.692 4.859 1.00 91.62 94 TYR A O 1
ATOM 746 N N . GLU A 1 95 ? -1.119 4.661 5.087 1.00 88.38 95 GLU A N 1
ATOM 747 C CA . GLU A 1 95 ? -1.427 5.094 3.732 1.00 88.38 95 GLU A CA 1
ATOM 748 C C . GLU A 1 95 ? -0.430 4.423 2.775 1.00 88.38 95 GLU A C 1
ATOM 750 O O . GLU A 1 95 ? 0.730 4.839 2.693 1.00 88.38 95 GLU A O 1
ATOM 755 N N . ARG A 1 96 ? -0.885 3.388 2.050 1.00 89.81 96 ARG A N 1
ATOM 756 C CA . ARG A 1 96 ? -0.061 2.478 1.225 1.00 89.81 96 ARG A CA 1
ATOM 757 C C . ARG A 1 96 ? 0.958 1.631 2.019 1.00 89.81 96 ARG A C 1
ATOM 759 O O . ARG A 1 96 ? 1.128 1.785 3.224 1.00 89.81 96 ARG A O 1
ATOM 766 N N . SER A 1 97 ? 1.677 0.745 1.329 1.00 91.56 97 SER A N 1
ATOM 767 C CA . SER A 1 97 ? 2.771 -0.077 1.880 1.00 91.56 97 SER A CA 1
ATOM 768 C C . SER A 1 97 ? 3.926 -0.250 0.892 1.00 91.56 97 SER A C 1
ATOM 770 O O . SER A 1 97 ? 3.789 0.069 -0.294 1.00 91.56 97 SER A O 1
ATOM 772 N N . ILE A 1 98 ? 5.045 -0.809 1.368 1.00 92.94 98 ILE A N 1
ATOM 773 C CA . ILE A 1 98 ? 6.159 -1.209 0.496 1.00 92.94 98 ILE A CA 1
ATOM 774 C C . ILE A 1 98 ? 5.698 -2.167 -0.613 1.00 92.94 98 ILE A C 1
ATOM 776 O O . ILE A 1 98 ? 6.188 -2.107 -1.735 1.00 92.94 98 ILE A O 1
ATOM 780 N N . TYR A 1 99 ? 4.665 -2.973 -0.350 1.00 94.00 99 TYR A N 1
ATOM 781 C CA . TYR A 1 99 ? 4.099 -3.884 -1.335 1.00 94.00 99 TYR A CA 1
ATOM 782 C C . TYR A 1 99 ? 3.406 -3.124 -2.461 1.00 94.00 99 TYR A C 1
ATOM 784 O O . TYR A 1 99 ? 3.636 -3.416 -3.629 1.00 94.00 99 TYR A O 1
ATOM 792 N N . SER A 1 100 ? 2.615 -2.099 -2.139 1.00 92.94 100 SER A N 1
ATOM 793 C CA . SER A 1 100 ? 2.030 -1.254 -3.183 1.00 92.94 100 SER A CA 1
ATOM 794 C C . SER A 1 100 ? 3.091 -0.455 -3.950 1.00 92.94 100 SER A C 1
ATOM 796 O O . SER A 1 100 ? 2.923 -0.239 -5.147 1.00 92.94 100 SER A O 1
ATOM 798 N N . ASP A 1 101 ? 4.208 -0.068 -3.316 1.00 93.81 101 ASP A N 1
ATOM 799 C CA . ASP A 1 101 ? 5.313 0.581 -4.036 1.00 93.81 101 ASP A CA 1
ATOM 800 C C . ASP A 1 101 ? 5.868 -0.352 -5.132 1.00 93.81 101 ASP A C 1
ATOM 802 O O . ASP A 1 101 ? 6.038 0.095 -6.266 1.00 93.81 101 ASP A O 1
ATOM 806 N N . ARG A 1 102 ? 6.044 -1.656 -4.857 1.00 95.44 102 ARG A N 1
ATOM 807 C CA . ARG A 1 102 ? 6.495 -2.636 -5.864 1.00 95.44 102 ARG A CA 1
ATOM 808 C C . ARG A 1 102 ? 5.412 -3.048 -6.858 1.00 95.44 102 ARG A C 1
ATOM 810 O O . ARG A 1 102 ? 5.609 -2.912 -8.062 1.00 95.44 102 ARG A O 1
ATOM 817 N N . TYR A 1 103 ? 4.300 -3.588 -6.368 1.00 95.06 103 TYR A N 1
ATOM 818 C CA . TYR A 1 103 ? 3.310 -4.294 -7.190 1.00 95.06 103 TYR A CA 1
ATOM 819 C C . TYR A 1 103 ? 2.317 -3.379 -7.896 1.00 95.06 103 TYR A C 1
ATOM 821 O O . TYR A 1 103 ? 1.612 -3.834 -8.786 1.00 95.06 103 TYR A O 1
ATOM 829 N N . ILE A 1 104 ? 2.260 -2.102 -7.513 1.00 93.31 104 ILE A N 1
ATOM 830 C CA . ILE A 1 104 ? 1.429 -1.107 -8.187 1.00 93.31 104 ILE A CA 1
ATOM 831 C C . ILE A 1 104 ? 2.319 -0.090 -8.890 1.00 93.31 104 ILE A C 1
ATOM 833 O O . ILE A 1 104 ? 2.302 -0.004 -10.112 1.00 93.31 104 ILE A O 1
ATOM 837 N N . PHE A 1 105 ? 3.112 0.688 -8.151 1.00 93.00 105 PHE A N 1
ATOM 838 C CA . PHE A 1 105 ? 3.766 1.868 -8.729 1.00 93.00 105 PHE A CA 1
ATOM 839 C C . PHE A 1 105 ? 5.012 1.538 -9.551 1.00 93.00 105 PHE A C 1
ATOM 841 O O . PHE A 1 105 ? 5.141 2.027 -10.677 1.00 93.00 105 PHE A O 1
ATOM 848 N N . ALA A 1 106 ? 5.921 0.718 -9.024 1.00 95.56 106 ALA A N 1
ATOM 849 C CA . ALA A 1 106 ? 7.128 0.321 -9.738 1.00 95.56 106 ALA A CA 1
ATOM 850 C C . ALA A 1 106 ? 6.807 -0.624 -10.903 1.00 95.56 106 ALA A C 1
ATOM 852 O O . ALA A 1 106 ? 7.305 -0.390 -12.003 1.00 95.56 106 ALA A O 1
ATOM 853 N N . LEU A 1 107 ? 5.905 -1.595 -10.705 1.00 95.50 107 LEU A N 1
ATOM 854 C CA . LEU A 1 107 ? 5.408 -2.456 -11.782 1.00 95.50 107 LEU A CA 1
ATOM 855 C C . LEU A 1 107 ? 4.767 -1.637 -12.912 1.00 95.50 107 LEU A C 1
ATOM 857 O O . LEU A 1 107 ? 5.151 -1.790 -14.066 1.00 95.50 107 LEU A O 1
ATOM 861 N N . ASN A 1 108 ? 3.865 -0.704 -12.591 1.00 94.12 108 ASN A N 1
ATOM 862 C CA . ASN A 1 108 ? 3.267 0.172 -13.599 1.00 94.12 108 ASN A CA 1
ATOM 863 C C . ASN A 1 108 ? 4.318 1.029 -14.321 1.00 94.12 108 ASN A C 1
ATOM 865 O O . ASN A 1 108 ? 4.236 1.219 -15.528 1.00 94.12 108 ASN A O 1
ATOM 869 N N . SER A 1 109 ? 5.325 1.533 -13.600 1.00 93.06 109 SER A N 1
ATOM 870 C CA . SER A 1 109 ? 6.422 2.306 -14.202 1.00 93.06 109 SER A CA 1
ATOM 871 C C . SER A 1 109 ? 7.256 1.451 -15.168 1.00 93.06 109 SER A C 1
ATOM 873 O O . SER A 1 109 ? 7.669 1.934 -16.219 1.00 93.06 109 SER A O 1
ATOM 875 N N . PHE A 1 110 ? 7.469 0.172 -14.849 1.00 95.25 110 PHE A N 1
ATOM 876 C CA . PHE A 1 110 ? 8.131 -0.783 -15.738 1.00 95.25 110 PHE A CA 1
ATOM 877 C C . PHE A 1 110 ? 7.279 -1.107 -16.975 1.00 95.25 110 PHE A C 1
ATOM 879 O O . PHE A 1 110 ? 7.771 -0.992 -18.095 1.00 95.25 110 PHE A O 1
ATOM 886 N N . GLU A 1 111 ? 5.990 -1.418 -16.805 1.00 93.81 111 GLU A N 1
ATOM 887 C CA . GLU A 1 111 ? 5.072 -1.693 -17.925 1.00 93.81 111 GLU A CA 1
ATOM 888 C C . GLU A 1 111 ? 4.892 -0.484 -18.860 1.00 93.81 111 GLU A C 1
ATOM 890 O O . GLU A 1 111 ? 4.687 -0.640 -20.063 1.00 93.81 111 GLU A O 1
ATOM 895 N N . LEU A 1 112 ? 5.004 0.733 -18.322 1.00 91.00 112 LEU A N 1
ATOM 896 C CA . LEU A 1 112 ? 4.991 1.982 -19.086 1.00 91.00 112 LEU A CA 1
ATOM 897 C C . LEU A 1 112 ? 6.332 2.323 -19.752 1.00 91.00 112 LEU A C 1
ATOM 899 O O . LEU A 1 112 ? 6.411 3.309 -20.485 1.00 91.00 112 LEU A O 1
ATOM 903 N N . GLY A 1 113 ? 7.380 1.542 -19.490 1.00 91.12 113 GLY A N 1
ATOM 904 C CA . GLY A 1 113 ? 8.727 1.742 -20.014 1.00 91.12 113 GLY A CA 1
ATOM 905 C C . GLY A 1 113 ? 9.548 2.811 -19.291 1.00 91.12 113 GLY A C 1
ATOM 906 O O . GLY A 1 113 ? 10.702 3.013 -19.655 1.00 91.12 113 GLY A O 1
ATOM 907 N N . SER A 1 114 ? 9.009 3.477 -18.262 1.00 91.56 114 SER A N 1
ATOM 908 C CA . SER A 1 114 ? 9.739 4.507 -17.508 1.00 91.56 114 SER A CA 1
ATOM 909 C C . SER A 1 114 ? 10.759 3.950 -16.520 1.00 91.56 114 SER A C 1
ATOM 911 O O . SER A 1 114 ? 11.628 4.688 -16.066 1.00 91.56 114 SER A O 1
ATOM 913 N N . ILE A 1 115 ? 10.675 2.656 -16.223 1.00 95.06 115 ILE A N 1
ATOM 914 C CA . ILE A 1 115 ? 11.740 1.850 -15.629 1.00 95.06 115 ILE A CA 1
ATOM 915 C C . ILE A 1 115 ? 12.133 0.809 -16.676 1.00 95.06 115 ILE A C 1
ATOM 917 O O . ILE A 1 115 ? 11.268 0.115 -17.205 1.00 95.06 115 ILE A O 1
ATOM 921 N N . ASN A 1 116 ? 13.420 0.695 -16.996 1.00 95.44 116 ASN A N 1
ATOM 922 C CA . ASN A 1 116 ? 13.886 -0.309 -17.957 1.00 95.44 116 ASN A CA 1
ATOM 923 C C . ASN A 1 116 ? 14.105 -1.688 -17.301 1.00 95.44 116 ASN A C 1
ATOM 925 O O . ASN A 1 116 ? 14.041 -1.831 -16.083 1.00 95.44 116 ASN A O 1
ATOM 929 N N . ALA A 1 117 ? 14.396 -2.719 -18.101 1.00 97.62 117 ALA A N 1
ATOM 930 C CA . ALA A 1 117 ? 14.572 -4.088 -17.605 1.00 97.62 117 ALA A CA 1
ATOM 931 C C . ALA A 1 117 ? 15.692 -4.233 -16.557 1.00 97.62 117 ALA A C 1
ATOM 933 O O . ALA A 1 117 ? 15.523 -4.963 -15.582 1.00 97.62 117 ALA A O 1
ATOM 934 N N . THR A 1 118 ? 16.809 -3.519 -16.721 1.00 98.12 118 THR A N 1
ATOM 935 C CA . THR A 1 118 ? 17.925 -3.542 -15.765 1.00 98.12 118 THR A CA 1
ATOM 936 C C . TH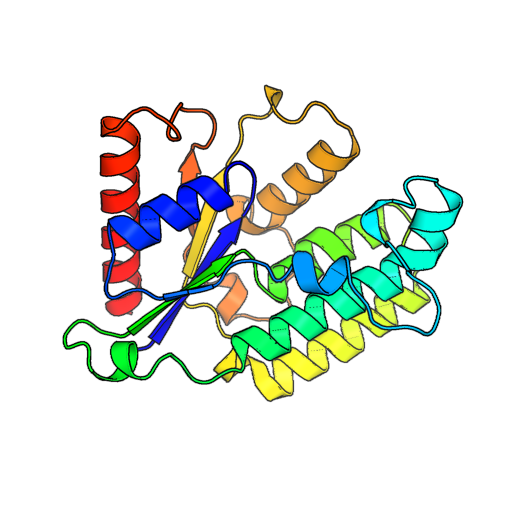R A 1 118 ? 17.526 -2.886 -14.448 1.00 98.12 118 THR A C 1
ATOM 938 O O . THR A 1 118 ? 17.728 -3.459 -13.382 1.00 98.12 118 THR A O 1
ATOM 941 N N . GLU A 1 119 ? 16.920 -1.701 -14.509 1.00 98.06 119 GLU A N 1
ATOM 942 C CA . GLU A 1 119 ? 16.423 -0.991 -13.328 1.00 98.06 119 GLU A CA 1
ATOM 943 C C . GLU A 1 119 ? 15.339 -1.790 -12.601 1.00 98.06 119 GLU A C 1
ATOM 945 O O . GLU A 1 119 ? 15.331 -1.834 -11.374 1.00 98.06 119 GLU A O 1
ATOM 950 N N . TRP A 1 120 ? 14.452 -2.457 -13.342 1.00 97.88 120 TRP A N 1
ATOM 951 C CA . TRP A 1 120 ? 13.422 -3.317 -12.772 1.00 97.88 120 TRP A CA 1
ATOM 952 C C . TRP A 1 120 ? 14.018 -4.543 -12.082 1.00 97.88 120 TRP A C 1
ATOM 954 O O . TRP A 1 120 ? 13.628 -4.854 -10.959 1.00 97.88 120 TRP A O 1
ATOM 964 N N . ALA A 1 121 ? 14.996 -5.211 -12.700 1.00 98.12 121 ALA A N 1
ATOM 965 C CA . ALA A 1 121 ? 15.702 -6.327 -12.075 1.00 98.12 121 ALA A CA 1
ATOM 966 C C . ALA A 1 121 ? 16.377 -5.900 -10.761 1.00 98.12 121 ALA A C 1
ATOM 968 O O . ALA A 1 121 ? 16.177 -6.547 -9.737 1.00 98.12 121 ALA A O 1
ATOM 969 N N . ILE A 1 122 ? 17.082 -4.763 -10.764 1.00 98.44 122 ILE A N 1
ATOM 970 C CA . ILE A 1 122 ? 17.715 -4.209 -9.558 1.00 98.44 122 ILE A CA 1
ATOM 971 C C . ILE A 1 122 ? 16.660 -3.845 -8.505 1.00 98.44 122 ILE A C 1
ATOM 973 O O . ILE A 1 122 ? 16.836 -4.175 -7.334 1.00 98.44 122 ILE A O 1
ATOM 977 N N . TYR A 1 123 ? 15.559 -3.193 -8.904 1.00 98.00 123 TYR A N 1
ATOM 978 C CA . TYR A 1 123 ? 14.470 -2.819 -7.995 1.00 98.00 123 TYR A CA 1
ATOM 979 C C . TYR A 1 123 ? 13.893 -4.033 -7.271 1.00 98.00 123 TYR A C 1
ATOM 981 O O . TYR A 1 123 ? 13.705 -4.026 -6.055 1.00 98.00 123 TYR A O 1
ATOM 989 N N . GLN A 1 124 ? 13.612 -5.088 -8.032 1.00 97.00 124 GLN A N 1
ATOM 990 C CA . GLN A 1 124 ? 13.070 -6.322 -7.493 1.00 97.00 124 GLN A CA 1
ATOM 991 C C . GLN A 1 124 ? 14.051 -7.020 -6.558 1.00 97.00 124 GLN A C 1
ATOM 993 O O . GLN A 1 124 ? 13.614 -7.515 -5.521 1.00 97.00 124 GLN A O 1
ATOM 998 N N . ASP A 1 125 ? 15.336 -7.051 -6.900 1.00 97.19 125 ASP A N 1
ATOM 999 C CA . ASP A 1 125 ? 16.372 -7.705 -6.103 1.00 97.19 125 ASP A CA 1
ATOM 1000 C C . ASP A 1 125 ? 16.481 -7.069 -4.712 1.00 97.19 125 ASP A C 1
ATOM 1002 O O . ASP A 1 125 ? 16.195 -7.723 -3.704 1.00 97.19 125 ASP A O 1
ATOM 1006 N N . TRP A 1 126 ? 16.733 -5.755 -4.640 1.00 96.81 126 TRP A N 1
ATOM 1007 C CA . TRP A 1 126 ? 16.845 -5.092 -3.340 1.00 96.81 126 TRP A CA 1
ATOM 1008 C C . TRP A 1 126 ? 15.524 -5.104 -2.569 1.00 96.81 126 TRP A C 1
ATOM 1010 O O . TRP A 1 126 ? 15.535 -5.219 -1.344 1.00 96.81 126 TRP A O 1
ATOM 1020 N N . HIS A 1 127 ? 14.370 -5.006 -3.241 1.00 96.50 127 HIS A N 1
ATOM 1021 C CA . HIS A 1 127 ? 13.084 -5.069 -2.545 1.00 96.50 127 HIS A CA 1
ATOM 1022 C C . HIS A 1 127 ? 12.865 -6.451 -1.930 1.00 96.50 127 HIS A C 1
ATOM 1024 O O . HIS A 1 127 ? 12.346 -6.546 -0.820 1.00 96.50 127 HIS A O 1
ATOM 1030 N N . SER A 1 128 ? 13.221 -7.520 -2.647 1.00 94.56 128 SER A N 1
ATOM 1031 C CA . SER A 1 128 ? 13.095 -8.890 -2.134 1.00 94.56 128 SER A CA 1
ATOM 1032 C C . SER A 1 128 ? 13.988 -9.079 -0.912 1.00 94.56 128 SER A C 1
ATOM 1034 O O . SER A 1 128 ? 13.488 -9.523 0.114 1.00 94.56 128 SER A O 1
ATOM 1036 N N . LEU A 1 129 ? 15.240 -8.609 -0.975 1.00 94.88 129 LEU A N 1
ATOM 1037 C CA . LEU A 1 129 ? 16.160 -8.613 0.164 1.00 94.88 129 LEU A CA 1
ATOM 1038 C C . LEU A 1 129 ? 15.578 -7.879 1.384 1.00 94.88 129 LEU A C 1
ATOM 1040 O O . LEU A 1 129 ? 15.621 -8.382 2.500 1.00 94.88 129 LEU A O 1
ATOM 1044 N N . LEU A 1 130 ? 14.992 -6.693 1.200 1.00 93.25 130 LEU A N 1
ATOM 1045 C CA . LEU A 1 130 ? 14.404 -5.954 2.323 1.00 93.25 130 LEU A CA 1
ATOM 1046 C C . LEU A 1 130 ? 13.181 -6.649 2.922 1.00 93.25 130 LEU A C 1
ATOM 1048 O O . LEU A 1 130 ? 12.984 -6.586 4.135 1.00 93.25 130 LEU A O 1
ATOM 1052 N N . VAL A 1 131 ? 12.347 -7.278 2.096 1.00 91.81 131 VAL A N 1
ATOM 1053 C CA . VAL A 1 131 ? 11.210 -8.067 2.586 1.00 91.81 131 VAL A CA 1
ATOM 1054 C C . VAL A 1 131 ? 11.693 -9.331 3.293 1.00 91.81 131 VAL A C 1
ATOM 1056 O O . VAL A 1 131 ? 11.097 -9.713 4.290 1.00 91.81 131 VAL A O 1
ATOM 1059 N N . GLU A 1 132 ? 12.778 -9.952 2.847 1.00 91.62 132 GLU A N 1
ATOM 1060 C CA . GLU A 1 132 ? 13.381 -11.099 3.531 1.00 91.62 132 GLU A CA 1
ATOM 1061 C C . GLU A 1 132 ? 13.911 -10.706 4.920 1.00 91.62 132 GLU A C 1
ATOM 1063 O O . GLU A 1 132 ? 13.510 -11.287 5.927 1.00 91.62 132 GLU A O 1
ATOM 1068 N N . GLU A 1 133 ? 14.714 -9.644 4.995 1.00 93.50 133 GLU A N 1
ATOM 1069 C CA . GLU A 1 133 ? 15.356 -9.201 6.240 1.00 93.50 133 GLU A CA 1
ATOM 1070 C C . GLU A 1 133 ? 14.376 -8.582 7.245 1.00 93.50 133 GLU A C 1
ATOM 1072 O O . GLU A 1 133 ? 14.545 -8.662 8.465 1.00 93.50 133 GLU A O 1
ATOM 1077 N N . PHE A 1 134 ? 13.341 -7.903 6.751 1.00 92.75 134 PHE A N 1
ATOM 1078 C CA . PHE A 1 134 ? 12.493 -7.060 7.588 1.00 92.75 134 PHE A CA 1
ATOM 1079 C C . PHE A 1 134 ? 11.000 -7.346 7.465 1.00 92.75 134 PHE A C 1
ATOM 1081 O O . PHE A 1 134 ? 10.219 -6.708 8.175 1.00 92.75 134 PHE A O 1
ATOM 1088 N N . GLY A 1 135 ? 10.598 -8.297 6.622 1.00 87.81 135 GLY A N 1
ATOM 1089 C CA . GLY A 1 135 ? 9.206 -8.606 6.295 1.00 87.81 135 GLY A CA 1
ATOM 1090 C C . GLY A 1 135 ? 8.347 -8.876 7.515 1.00 87.81 135 GLY A C 1
ATOM 1091 O O . GLY A 1 135 ? 7.246 -8.350 7.589 1.00 87.81 135 GLY A O 1
ATOM 1092 N N . GLN A 1 136 ? 8.863 -9.575 8.530 1.00 88.38 136 GLN A N 1
ATOM 1093 C CA . GLN A 1 136 ? 8.106 -9.804 9.768 1.00 88.38 136 GLN A CA 1
ATOM 1094 C C . GLN A 1 136 ? 7.743 -8.511 10.508 1.00 88.38 136 GLN A C 1
ATOM 1096 O O . GLN A 1 136 ? 6.700 -8.428 11.146 1.00 88.38 136 GLN A O 1
ATOM 1101 N N . ARG A 1 137 ? 8.578 -7.472 10.411 1.00 89.50 137 ARG A N 1
ATOM 1102 C CA . ARG A 1 137 ? 8.326 -6.183 11.071 1.00 89.50 137 ARG A CA 1
ATOM 1103 C C . ARG A 1 137 ? 7.396 -5.285 10.268 1.00 89.50 137 ARG A C 1
ATOM 1105 O O . ARG A 1 137 ? 6.843 -4.348 10.835 1.00 89.50 137 ARG A O 1
ATOM 1112 N N . VAL A 1 138 ? 7.245 -5.526 8.969 1.00 89.19 138 VAL A N 1
ATOM 1113 C CA . VAL A 1 138 ? 6.419 -4.719 8.050 1.00 89.19 138 VAL A CA 1
ATOM 1114 C C . VAL A 1 138 ? 5.304 -5.536 7.395 1.00 89.19 138 VAL A C 1
ATOM 1116 O O . VAL A 1 138 ? 4.718 -5.103 6.402 1.00 89.19 138 VAL A O 1
ATOM 1119 N N . ALA A 1 139 ? 5.024 -6.721 7.937 1.00 89.44 139 ALA A N 1
ATOM 1120 C CA . ALA A 1 139 ? 3.938 -7.579 7.502 1.00 89.44 139 ALA A CA 1
ATOM 1121 C C . ALA A 1 139 ? 2.612 -6.822 7.619 1.00 89.44 139 ALA A C 1
ATOM 1123 O O . ALA A 1 139 ? 2.460 -5.948 8.472 1.00 89.44 139 ALA A O 1
ATOM 1124 N N . LEU A 1 140 ? 1.695 -7.118 6.703 1.00 91.06 140 LEU A N 1
ATOM 1125 C CA . LEU A 1 140 ? 0.334 -6.606 6.755 1.00 91.06 140 LEU A CA 1
ATOM 1126 C C . LEU A 1 140 ? -0.574 -7.751 7.168 1.00 91.06 140 LEU A C 1
ATOM 1128 O O . LEU A 1 140 ? -0.605 -8.777 6.491 1.00 91.06 140 LEU A O 1
ATOM 1132 N N . GLU A 1 141 ? -1.330 -7.550 8.237 1.00 92.25 141 GLU A N 1
ATOM 1133 C CA . GLU A 1 141 ? -2.379 -8.471 8.658 1.00 92.25 141 GLU A CA 1
ATOM 1134 C C . GLU A 1 141 ? -3.634 -8.285 7.797 1.00 92.25 141 GLU A C 1
ATOM 1136 O O . GLU A 1 141 ? -4.370 -9.240 7.593 1.00 92.25 141 GLU A O 1
ATOM 1141 N N . GLY A 1 142 ? -3.863 -7.095 7.226 1.00 93.44 142 GLY A N 1
ATOM 1142 C CA . GLY A 1 142 ? -4.988 -6.861 6.319 1.00 93.44 142 GLY A CA 1
ATOM 1143 C C . GLY A 1 142 ? -4.832 -5.653 5.399 1.00 93.44 142 GLY A C 1
ATOM 1144 O O . GLY A 1 142 ? -3.897 -4.854 5.500 1.00 93.44 142 GLY A O 1
ATOM 1145 N N . ILE A 1 143 ? -5.762 -5.514 4.457 1.00 94.62 143 ILE A N 1
ATOM 1146 C CA . ILE A 1 143 ? -5.761 -4.452 3.445 1.00 94.62 143 ILE A CA 1
ATOM 1147 C C . ILE A 1 143 ? -7.162 -3.843 3.348 1.00 94.62 143 ILE A C 1
ATOM 1149 O O . ILE A 1 143 ? -8.134 -4.557 3.148 1.00 94.62 143 ILE A O 1
ATOM 1153 N N . ILE A 1 144 ? -7.270 -2.517 3.403 1.00 94.50 144 ILE A N 1
ATOM 1154 C CA . ILE A 1 144 ? -8.497 -1.777 3.088 1.00 94.50 144 ILE A CA 1
ATOM 1155 C C . ILE A 1 144 ? -8.353 -1.161 1.697 1.00 94.50 144 ILE A C 1
ATOM 1157 O O . ILE A 1 144 ? -7.545 -0.266 1.477 1.00 94.50 144 ILE A O 1
ATOM 1161 N N . TYR A 1 145 ? -9.150 -1.591 0.734 1.00 92.50 145 TYR A N 1
ATOM 1162 C CA . TYR A 1 145 ? -9.140 -1.024 -0.606 1.00 92.50 145 TYR A CA 1
ATOM 1163 C C . TYR A 1 145 ? -10.315 -0.062 -0.799 1.00 92.50 145 TYR A C 1
ATOM 1165 O O . TYR A 1 145 ? -11.460 -0.501 -0.848 1.00 92.50 145 TYR A O 1
ATOM 1173 N N . LEU A 1 146 ? -10.043 1.245 -0.917 1.00 89.62 146 LEU A N 1
ATOM 1174 C CA . LEU A 1 146 ? -11.055 2.211 -1.355 1.00 89.62 146 LEU A CA 1
ATOM 1175 C C . LEU A 1 146 ? -11.133 2.120 -2.884 1.00 89.62 146 LEU A C 1
ATOM 1177 O O . LEU A 1 146 ? -10.196 2.519 -3.564 1.00 89.62 146 LEU A O 1
ATOM 1181 N N . ARG A 1 147 ? -12.193 1.558 -3.451 1.00 88.31 147 ARG A N 1
ATOM 1182 C CA . ARG A 1 147 ? -12.303 1.333 -4.898 1.00 88.31 147 ARG A CA 1
ATOM 1183 C C . ARG A 1 147 ? -13.026 2.510 -5.564 1.00 88.31 147 ARG A C 1
ATOM 1185 O O . ARG A 1 147 ? -14.201 2.692 -5.271 1.00 88.31 147 ARG A O 1
ATOM 1192 N N . PRO A 1 148 ? -12.373 3.328 -6.410 1.00 82.50 148 PRO A N 1
ATOM 1193 C CA . PRO A 1 148 ? -13.052 4.403 -7.140 1.00 82.50 148 PRO A CA 1
ATOM 1194 C C . PRO A 1 148 ? -13.983 3.841 -8.222 1.00 82.50 148 PRO A C 1
ATOM 1196 O O . PRO A 1 148 ? -13.813 2.697 -8.648 1.00 82.50 148 PRO A O 1
ATOM 1199 N N . GLU A 1 149 ? -14.935 4.652 -8.688 1.00 75.00 149 GLU A N 1
ATOM 1200 C CA . GLU A 1 149 ? -15.718 4.317 -9.882 1.00 75.00 149 GLU A CA 1
ATOM 1201 C C . GLU A 1 149 ? -14.831 4.385 -11.130 1.00 75.00 149 GLU A C 1
ATOM 1203 O O . GLU A 1 149 ? -14.011 5.296 -11.254 1.00 75.00 149 GLU A O 1
ATOM 1208 N N . GLU A 1 150 ? -15.024 3.472 -12.086 1.00 68.38 150 GLU A N 1
ATOM 1209 C CA . GLU A 1 150 ? -14.276 3.460 -13.354 1.00 68.38 150 GLU A CA 1
ATOM 1210 C C . GLU A 1 150 ? -14.366 4.811 -14.089 1.00 68.38 150 GLU A C 1
ATOM 1212 O O . GLU A 1 150 ? -13.381 5.279 -14.655 1.00 68.38 150 GLU A O 1
ATOM 1217 N N . GLN A 1 151 ? -15.514 5.496 -14.006 1.00 62.25 151 GLN A N 1
ATOM 1218 C CA . GLN A 1 151 ? -15.747 6.788 -14.664 1.00 62.25 151 GLN A CA 1
ATOM 1219 C C . GLN A 1 151 ? -14.974 7.964 -14.039 1.00 62.25 151 GLN A C 1
ATOM 1221 O O . GLN A 1 151 ? -14.752 8.978 -14.707 1.00 62.25 151 GLN A O 1
ATOM 1226 N N . GLU A 1 152 ? -14.543 7.855 -12.777 1.00 60.56 152 GLU A N 1
ATOM 1227 C CA . GLU A 1 152 ? -13.727 8.887 -12.119 1.00 60.56 152 GLU A CA 1
ATOM 1228 C C . GLU A 1 152 ? -12.255 8.838 -12.560 1.00 60.56 152 GLU A C 1
ATOM 1230 O O . GLU A 1 152 ? -11.485 9.776 -12.323 1.00 60.56 152 GLU A O 1
ATOM 1235 N N . VAL A 1 153 ? -11.844 7.763 -13.234 1.00 64.50 153 VAL A N 1
ATOM 1236 C CA . VAL A 1 153 ? -10.461 7.515 -13.638 1.00 64.50 153 VAL A CA 1
ATOM 1237 C C . VAL A 1 153 ? -10.197 8.110 -15.027 1.00 64.50 153 VAL A C 1
ATOM 1239 O O . VAL A 1 153 ? -9.852 7.421 -15.968 1.00 64.50 153 VAL A O 1
ATOM 1242 N N . GLN A 1 154 ? -10.350 9.425 -15.181 1.00 58.97 154 GLN A N 1
ATOM 1243 C CA . GLN A 1 154 ? -10.365 10.084 -16.503 1.00 58.97 154 GLN A CA 1
ATOM 1244 C C . GLN A 1 154 ? -8.985 10.297 -17.169 1.00 58.97 154 GLN A C 1
ATOM 1246 O O . GLN A 1 154 ? -8.856 11.109 -18.084 1.00 58.97 154 GLN A O 1
ATOM 1251 N N . GLN A 1 155 ? -7.919 9.644 -16.698 1.00 75.31 155 GLN A N 1
ATOM 1252 C CA . GLN A 1 155 ? -6.572 9.780 -17.271 1.00 75.31 155 GLN A CA 1
ATOM 1253 C C . GLN A 1 155 ? -5.955 8.406 -17.514 1.00 75.31 155 GLN A C 1
ATOM 1255 O O . GLN A 1 155 ? -5.867 7.625 -16.570 1.00 75.31 155 GLN A O 1
ATOM 1260 N N . ASP A 1 156 ? -5.381 8.184 -18.701 1.00 78.75 156 ASP A N 1
ATOM 1261 C CA . ASP A 1 156 ? -4.718 6.930 -19.104 1.00 78.75 156 ASP A CA 1
ATOM 1262 C C . ASP A 1 156 ? -3.748 6.383 -18.043 1.00 78.75 156 ASP A C 1
ATOM 1264 O O . ASP A 1 156 ? -3.616 5.178 -17.837 1.00 78.75 156 ASP A O 1
ATOM 1268 N N . TYR A 1 157 ? -3.027 7.269 -17.349 1.00 78.50 157 TYR A N 1
ATOM 1269 C CA . TYR A 1 157 ? -2.117 6.868 -16.277 1.00 78.50 157 TYR A CA 1
ATOM 1270 C C . TYR A 1 157 ? -2.857 6.351 -15.034 1.00 78.50 157 TYR A C 1
ATOM 1272 O O . TYR A 1 157 ? -2.432 5.371 -14.420 1.00 78.50 157 TYR A O 1
ATOM 1280 N N . LEU A 1 158 ? -3.951 7.013 -14.649 1.00 80.69 158 LEU A N 1
ATOM 1281 C CA . LEU A 1 158 ? -4.771 6.599 -13.515 1.00 80.69 158 LEU A CA 1
ATOM 1282 C C . LEU A 1 158 ? -5.520 5.299 -13.827 1.00 80.69 158 LEU A C 1
ATOM 1284 O O . LEU A 1 158 ? -5.636 4.470 -12.930 1.00 80.69 158 LEU A O 1
ATOM 1288 N N . GLU A 1 159 ? -5.945 5.085 -15.077 1.00 84.94 159 GLU A N 1
ATOM 1289 C CA . GLU A 1 159 ? -6.581 3.836 -15.524 1.00 84.94 159 GLU A CA 1
ATOM 1290 C C . GLU A 1 159 ? -5.623 2.660 -15.372 1.00 84.94 159 GLU A C 1
ATOM 1292 O O . GLU A 1 159 ? -5.967 1.641 -14.778 1.00 84.94 159 GLU A O 1
ATOM 1297 N N . LYS A 1 160 ? -4.370 2.826 -15.804 1.00 88.94 160 LYS A N 1
ATOM 1298 C CA . LYS A 1 160 ? -3.346 1.788 -15.634 1.00 88.94 160 LYS A CA 1
ATOM 1299 C C . LYS A 1 160 ? -3.074 1.490 -14.166 1.00 88.94 160 LYS A C 1
ATOM 1301 O O . LYS A 1 160 ? -3.004 0.326 -13.783 1.00 88.94 160 LYS A O 1
ATOM 1306 N N . LEU A 1 161 ? -2.995 2.516 -13.316 1.00 88.19 161 LEU A N 1
ATOM 1307 C CA . LEU A 1 161 ? -2.893 2.297 -11.874 1.00 88.19 161 LEU A CA 1
ATOM 1308 C C . LEU A 1 161 ? -4.121 1.571 -11.320 1.00 88.19 161 LEU A C 1
ATOM 1310 O O . LEU A 1 161 ? -3.949 0.685 -10.487 1.00 88.19 161 LEU A O 1
ATOM 1314 N N . HIS A 1 162 ? -5.332 1.926 -11.748 1.00 88.56 162 HIS A N 1
ATOM 1315 C CA . HIS A 1 162 ? -6.561 1.254 -11.330 1.00 88.56 162 HIS A CA 1
ATOM 1316 C C . HIS A 1 162 ? -6.524 -0.234 -11.695 1.00 88.56 162 HIS A C 1
ATOM 1318 O O . HIS A 1 162 ? -6.677 -1.068 -10.806 1.00 88.56 162 HIS A O 1
ATOM 1324 N N . VAL A 1 163 ? -6.168 -0.568 -12.939 1.00 90.56 163 VAL A N 1
ATOM 1325 C CA . VAL A 1 163 ? -5.993 -1.956 -13.396 1.00 90.56 163 VAL A CA 1
ATOM 1326 C C . VAL A 1 163 ? -4.997 -2.720 -12.523 1.00 90.56 163 VAL A C 1
ATOM 1328 O O . VAL A 1 163 ? -5.259 -3.863 -12.159 1.00 90.56 163 VAL A O 1
ATOM 1331 N N . GLN A 1 164 ? -3.876 -2.106 -12.130 1.00 92.31 164 GLN A N 1
ATOM 1332 C CA . GLN A 1 164 ? -2.926 -2.772 -11.234 1.00 92.31 164 GLN A CA 1
ATOM 1333 C C . GLN A 1 164 ? -3.516 -3.044 -9.841 1.00 92.31 164 GLN A C 1
ATOM 1335 O O . GLN A 1 164 ? -3.224 -4.082 -9.246 1.00 92.31 164 GLN A O 1
ATOM 1340 N N . HIS A 1 165 ? -4.359 -2.145 -9.315 1.00 91.81 165 HIS A N 1
ATOM 1341 C CA . HIS A 1 165 ? -5.040 -2.382 -8.038 1.00 91.81 165 HIS A CA 1
ATOM 1342 C C . HIS A 1 165 ? -6.052 -3.524 -8.151 1.00 91.81 165 HIS A C 1
ATOM 1344 O O . HIS A 1 165 ? -6.048 -4.385 -7.276 1.00 91.81 165 HIS A O 1
ATOM 1350 N N . GLU A 1 166 ? -6.860 -3.569 -9.214 1.00 91.94 166 GLU A N 1
ATOM 1351 C CA . GLU A 1 166 ? -7.830 -4.651 -9.442 1.00 91.94 166 GLU A CA 1
ATOM 1352 C C . GLU A 1 166 ? -7.112 -6.005 -9.562 1.00 91.94 166 GLU A C 1
ATOM 1354 O O . GLU A 1 166 ? -7.417 -6.932 -8.809 1.00 91.94 166 GLU A O 1
ATOM 1359 N N . ARG A 1 167 ? -6.056 -6.085 -10.388 1.00 93.31 167 ARG A N 1
ATOM 1360 C CA . ARG A 1 167 ? -5.231 -7.298 -10.549 1.00 93.31 167 ARG A CA 1
ATOM 1361 C C . ARG A 1 167 ? -4.653 -7.804 -9.231 1.00 93.31 167 ARG A C 1
ATOM 1363 O O . ARG A 1 167 ? -4.606 -9.009 -8.984 1.00 93.31 167 ARG A O 1
ATOM 1370 N N . TRP A 1 168 ? -4.188 -6.895 -8.376 1.00 92.56 168 TRP A N 1
ATOM 1371 C CA . TRP A 1 168 ? -3.555 -7.275 -7.116 1.00 92.56 168 TRP A CA 1
ATOM 1372 C C . TRP A 1 168 ? -4.565 -7.608 -6.018 1.00 92.56 168 TRP A C 1
ATOM 1374 O O . TRP A 1 168 ? -4.400 -8.591 -5.292 1.00 92.56 168 TRP A O 1
ATOM 1384 N N . LEU A 1 169 ? -5.584 -6.772 -5.849 1.00 91.38 169 LEU A N 1
ATOM 1385 C CA . LEU A 1 169 ? -6.435 -6.786 -4.663 1.00 91.38 169 LEU A CA 1
ATOM 1386 C C . LEU A 1 169 ? -7.714 -7.586 -4.870 1.00 91.38 169 LEU A C 1
ATOM 1388 O O . LEU A 1 169 ? -8.126 -8.256 -3.921 1.00 91.38 169 LEU A O 1
ATOM 1392 N N . LEU A 1 170 ? -8.286 -7.538 -6.075 1.00 90.50 170 LEU A N 1
ATOM 1393 C CA . LEU A 1 170 ? -9.553 -8.174 -6.423 1.00 90.50 170 LEU A CA 1
ATOM 1394 C C . LEU A 1 170 ? -9.324 -9.514 -7.130 1.00 90.50 170 LEU A C 1
ATOM 1396 O O . LEU A 1 170 ? -9.674 -10.557 -6.583 1.00 90.50 170 LEU A O 1
ATOM 1400 N N . ASP A 1 171 ? -8.662 -9.495 -8.287 1.00 91.75 171 ASP A N 1
ATOM 1401 C CA . ASP A 1 171 ? -8.483 -10.685 -9.132 1.00 91.75 171 ASP A CA 1
ATOM 1402 C C . ASP A 1 171 ? -7.415 -11.641 -8.591 1.00 91.75 171 ASP A C 1
ATOM 1404 O O . ASP A 1 171 ? -7.351 -12.806 -8.985 1.00 91.75 171 ASP A O 1
ATOM 1408 N N . LYS A 1 172 ? -6.543 -11.142 -7.702 1.00 90.62 172 LYS A N 1
ATOM 1409 C CA . LYS A 1 172 ? -5.383 -11.865 -7.153 1.00 90.62 172 LYS A CA 1
ATOM 1410 C C . LYS A 1 172 ? -4.469 -12.459 -8.237 1.00 90.62 172 LYS A C 1
ATOM 1412 O O . LYS A 1 172 ? -3.797 -13.461 -8.003 1.00 90.62 172 LYS A O 1
ATOM 1417 N N . SER A 1 173 ? -4.420 -11.832 -9.412 1.00 92.31 173 SER A N 1
ATOM 1418 C CA . SER A 1 173 ? -3.627 -12.280 -10.558 1.00 92.31 173 SER A CA 1
ATOM 1419 C C . SER A 1 173 ? -2.201 -11.729 -10.557 1.00 92.31 173 SER A C 1
ATOM 1421 O O . SER A 1 173 ? -1.353 -12.226 -11.295 1.00 92.31 173 SER A O 1
ATOM 1423 N N . THR A 1 174 ? -1.920 -10.685 -9.770 1.00 91.56 174 THR A N 1
ATOM 1424 C CA . THR A 1 174 ? -0.557 -10.159 -9.620 1.00 91.56 174 THR A CA 1
ATOM 1425 C C . THR A 1 174 ? 0.315 -11.163 -8.873 1.00 91.56 174 THR A C 1
ATOM 1427 O O . THR A 1 174 ? 0.029 -11.524 -7.730 1.00 91.56 174 THR A O 1
ATOM 1430 N N . GLU A 1 175 ? 1.413 -11.588 -9.498 1.00 90.31 175 GLU A N 1
ATOM 1431 C CA . GLU A 1 175 ? 2.370 -12.495 -8.872 1.00 90.31 175 GLU A CA 1
ATOM 1432 C C . GLU A 1 175 ? 3.108 -11.791 -7.724 1.00 90.31 175 GLU A C 1
ATOM 1434 O O . GLU A 1 175 ? 3.877 -10.847 -7.921 1.00 90.31 175 GLU A O 1
ATOM 1439 N N . VAL A 1 176 ? 2.861 -12.259 -6.500 1.00 88.94 176 VAL A N 1
ATOM 1440 C CA . VAL A 1 176 ? 3.523 -11.775 -5.285 1.00 88.94 176 VAL A CA 1
ATOM 1441 C C . VAL A 1 176 ? 4.493 -12.820 -4.738 1.00 88.94 176 VAL A C 1
ATOM 1443 O O . VAL A 1 176 ? 4.163 -14.007 -4.668 1.00 88.94 176 VAL A O 1
ATOM 1446 N N . HIS A 1 177 ? 5.669 -12.366 -4.296 1.00 82.69 177 HIS A N 1
ATOM 1447 C CA . HIS A 1 177 ? 6.750 -13.203 -3.751 1.00 82.69 177 HIS A CA 1
ATOM 1448 C C . HIS A 1 177 ? 6.583 -13.545 -2.259 1.00 82.69 177 HIS A C 1
ATOM 1450 O O . HIS A 1 177 ? 7.501 -14.072 -1.642 1.00 82.69 177 HIS A O 1
ATOM 1456 N N . SER A 1 178 ? 5.433 -13.227 -1.657 1.00 81.44 178 SER A N 1
ATOM 1457 C CA . SER A 1 178 ? 5.144 -13.476 -0.242 1.00 81.44 178 SER A CA 1
ATOM 1458 C C . SER A 1 178 ? 3.795 -14.178 -0.097 1.00 81.44 178 SER A C 1
ATOM 1460 O O . SER A 1 178 ? 2.773 -13.682 -0.576 1.00 81.44 178 SER A O 1
ATOM 1462 N N . GLU A 1 179 ? 3.796 -15.337 0.564 1.00 82.44 179 GLU A N 1
ATOM 1463 C CA . GLU A 1 179 ? 2.582 -16.113 0.834 1.00 82.44 179 GLU A CA 1
ATOM 1464 C C . GLU A 1 179 ? 1.651 -15.394 1.816 1.00 82.44 179 GLU A C 1
ATOM 1466 O O . GLU A 1 179 ? 0.449 -15.316 1.567 1.00 82.44 179 GLU A O 1
ATOM 1471 N N . SER A 1 180 ? 2.203 -14.774 2.865 1.00 84.00 180 SER A N 1
ATOM 1472 C CA . SER A 1 180 ? 1.417 -13.983 3.819 1.00 84.00 180 SER A CA 1
ATOM 1473 C C . SER A 1 180 ? 0.704 -12.818 3.135 1.00 84.00 180 SER A C 1
ATOM 1475 O O . SER A 1 180 ? -0.474 -12.583 3.385 1.00 84.00 180 SER A O 1
ATOM 1477 N N . LEU A 1 181 ? 1.371 -12.139 2.196 1.00 86.50 181 LEU A N 1
ATOM 1478 C CA . LEU A 1 181 ? 0.743 -11.073 1.420 1.00 86.50 181 LEU A CA 1
ATOM 1479 C C . LEU A 1 181 ? -0.362 -11.593 0.492 1.00 86.50 181 LEU A C 1
ATOM 1481 O O . LEU A 1 181 ? -1.366 -10.913 0.288 1.00 86.50 181 LEU A O 1
ATOM 1485 N N . ARG A 1 182 ? -0.182 -12.785 -0.089 1.00 87.31 182 ARG A N 1
ATOM 1486 C CA . ARG A 1 182 ? -1.188 -13.415 -0.955 1.00 87.31 182 ARG A CA 1
ATOM 1487 C C . ARG A 1 182 ? -2.453 -13.772 -0.175 1.00 87.31 182 ARG A C 1
ATOM 1489 O O . ARG A 1 182 ? -3.550 -13.597 -0.699 1.00 87.31 182 ARG A O 1
ATOM 1496 N N . ALA A 1 183 ? -2.284 -14.251 1.055 1.00 87.75 183 ALA A N 1
ATOM 1497 C CA . ALA A 1 183 ? -3.369 -14.652 1.945 1.00 87.75 183 ALA A CA 1
ATOM 1498 C C . ALA A 1 183 ? -4.014 -13.481 2.711 1.00 87.75 183 ALA A C 1
ATOM 1500 O O . ALA A 1 183 ? -5.074 -13.669 3.304 1.00 87.75 183 ALA A O 1
ATOM 1501 N N . ALA A 1 184 ? -3.408 -12.288 2.694 1.00 89.75 184 ALA A N 1
ATOM 1502 C CA . ALA A 1 184 ? -3.885 -11.132 3.446 1.00 89.75 184 ALA A CA 1
ATOM 1503 C C . ALA A 1 184 ? -5.355 -10.788 3.105 1.00 89.75 184 ALA A C 1
ATOM 1505 O O . ALA A 1 184 ? -5.668 -10.507 1.936 1.00 89.75 184 ALA A O 1
ATOM 1506 N N . PRO A 1 185 ? -6.259 -10.766 4.104 1.00 93.50 185 PRO A N 1
ATOM 1507 C CA . PRO A 1 185 ? -7.648 -10.372 3.914 1.00 93.50 185 PRO A CA 1
ATOM 1508 C C . PRO A 1 185 ? -7.773 -8.946 3.370 1.00 93.50 185 PRO A C 1
ATOM 1510 O O . PRO A 1 185 ? -7.078 -8.028 3.810 1.00 93.50 185 PRO A O 1
ATOM 1513 N N . VAL A 1 186 ? -8.692 -8.752 2.419 1.00 93.75 186 VAL A N 1
ATOM 1514 C CA . VAL A 1 186 ? -8.958 -7.445 1.802 1.00 93.75 186 VAL A CA 1
ATOM 1515 C C . VAL A 1 186 ? -10.389 -7.009 2.101 1.00 93.75 186 VAL A C 1
ATOM 1517 O O . VAL A 1 186 ? -11.340 -7.662 1.677 1.00 93.75 186 VAL A O 1
ATOM 1520 N N . LEU A 1 187 ? -10.548 -5.881 2.791 1.00 95.25 187 LEU A N 1
ATOM 1521 C CA . LEU A 1 187 ? -11.813 -5.163 2.901 1.00 95.25 187 LEU A CA 1
ATOM 1522 C C . LEU A 1 187 ? -11.932 -4.157 1.756 1.00 95.25 187 LEU A C 1
ATOM 1524 O O . LEU A 1 187 ? -11.199 -3.173 1.715 1.00 95.25 187 LEU A O 1
ATOM 1528 N N . MET A 1 188 ? -12.893 -4.357 0.862 1.00 92.81 188 MET A N 1
ATOM 1529 C CA . MET A 1 188 ? -13.220 -3.384 -0.180 1.00 92.81 188 MET A CA 1
ATOM 1530 C C . MET A 1 188 ? -14.289 -2.398 0.315 1.00 92.81 188 MET A C 1
ATOM 1532 O O . MET A 1 188 ? -15.329 -2.808 0.832 1.00 92.81 188 MET A O 1
ATOM 1536 N N . LEU A 1 189 ? -14.046 -1.102 0.124 1.00 91.81 189 LEU A N 1
ATOM 1537 C CA . LEU A 1 189 ? -14.994 -0.015 0.369 1.00 91.81 189 LEU A CA 1
ATOM 1538 C C . LEU A 1 189 ? -15.198 0.777 -0.923 1.00 91.81 189 LEU A C 1
ATOM 1540 O O . LEU A 1 189 ? -14.237 1.072 -1.626 1.00 91.81 189 LEU A O 1
ATOM 1544 N N . ASP A 1 190 ? -16.437 1.139 -1.226 1.00 89.38 190 ASP A N 1
ATOM 1545 C CA . ASP A 1 190 ? -16.792 1.820 -2.470 1.00 89.38 190 ASP A CA 1
ATOM 1546 C C . ASP A 1 190 ? -16.476 3.325 -2.390 1.00 89.38 190 ASP A C 1
ATOM 1548 O O . ASP A 1 190 ? -17.080 4.082 -1.643 1.00 89.38 190 ASP A O 1
ATOM 1552 N N . ALA A 1 191 ? -15.495 3.819 -3.125 1.00 85.62 191 ALA A N 1
ATOM 1553 C CA . ALA A 1 191 ? -15.177 5.243 -3.100 1.00 85.62 191 ALA A CA 1
ATOM 1554 C C . ALA A 1 191 ? -16.062 6.082 -4.040 1.00 85.62 191 ALA A C 1
ATOM 1556 O O . ALA A 1 191 ? -15.913 7.302 -4.011 1.00 85.62 191 ALA A O 1
ATOM 1557 N N . SER A 1 192 ? -16.964 5.468 -4.824 1.00 80.38 192 SER A N 1
ATOM 1558 C CA . SER A 1 192 ? -17.895 6.181 -5.720 1.00 80.38 192 SER A CA 1
ATOM 1559 C C . SER A 1 192 ? -19.020 6.894 -4.967 1.00 80.38 192 SER A C 1
ATOM 1561 O O . SER A 1 192 ? -19.519 7.937 -5.388 1.00 80.38 192 SER A O 1
ATOM 1563 N N . VAL A 1 193 ? -19.409 6.363 -3.807 1.00 83.62 193 VAL A N 1
ATOM 1564 C CA . VAL A 1 193 ? -20.402 7.001 -2.943 1.00 83.62 193 VAL A CA 1
ATOM 1565 C C . VAL A 1 193 ? -19.784 8.183 -2.195 1.00 83.62 193 VAL A C 1
ATOM 1567 O O . VAL A 1 193 ? -18.614 8.165 -1.809 1.00 83.62 193 VAL A O 1
ATOM 1570 N N . GLU A 1 194 ? -20.587 9.218 -1.940 1.00 82.62 194 GLU A N 1
ATOM 1571 C CA . GLU A 1 194 ? -20.155 10.473 -1.312 1.00 82.62 194 GLU A CA 1
ATOM 1572 C C . GLU A 1 194 ? -19.843 10.298 0.191 1.00 82.62 194 GLU A C 1
ATOM 1574 O O . GLU A 1 194 ? -20.547 10.772 1.078 1.00 82.62 194 GLU A O 1
ATOM 1579 N N . PHE A 1 195 ? -18.748 9.602 0.503 1.00 83.06 195 PHE A N 1
ATOM 1580 C CA . PHE A 1 195 ? -18.316 9.342 1.877 1.00 83.06 195 PHE A CA 1
ATOM 1581 C C . PHE A 1 195 ? -17.579 10.531 2.506 1.00 83.06 195 PHE A C 1
ATOM 1583 O O . PHE A 1 195 ? -17.326 10.532 3.712 1.00 83.06 195 PHE A O 1
ATOM 1590 N N . LYS A 1 196 ? -17.180 11.549 1.729 1.00 79.56 196 LYS A N 1
ATOM 1591 C CA . LYS A 1 196 ? -16.453 12.699 2.291 1.00 79.56 196 LYS A CA 1
ATOM 1592 C C . LYS A 1 196 ? -17.379 13.570 3.129 1.00 79.56 196 LYS A C 1
ATOM 1594 O O . LYS A 1 196 ? -16.905 14.189 4.080 1.00 79.56 196 LYS A O 1
ATOM 1599 N N . SER A 1 197 ? -18.666 13.592 2.791 1.00 84.56 197 SER A N 1
ATOM 1600 C CA . SER A 1 197 ? -19.663 14.416 3.467 1.00 84.56 197 SER A CA 1
ATOM 1601 C C . SER A 1 197 ? -20.895 13.667 3.980 1.00 84.56 197 SER A C 1
ATOM 1603 O O . SER A 1 197 ? -21.501 14.186 4.913 1.00 84.56 197 SER A O 1
ATOM 1605 N N . ASP A 1 198 ? -21.256 12.474 3.474 1.00 91.56 198 ASP A N 1
ATOM 1606 C CA . ASP A 1 198 ? -22.415 11.723 3.997 1.00 91.56 198 ASP A CA 1
ATOM 1607 C C . ASP A 1 198 ? -22.061 10.970 5.301 1.00 91.56 198 ASP A C 1
ATOM 1609 O O . ASP A 1 198 ? -21.327 9.972 5.264 1.00 91.56 198 ASP A O 1
ATOM 1613 N N . PRO A 1 199 ? -22.613 11.370 6.467 1.00 91.50 199 PRO A N 1
ATOM 1614 C CA . PRO A 1 199 ? -22.294 10.738 7.746 1.00 91.50 199 PRO A CA 1
ATOM 1615 C C . PRO A 1 199 ? -22.753 9.279 7.839 1.00 91.50 199 PRO A C 1
ATOM 1617 O O . PRO A 1 199 ? -22.186 8.502 8.606 1.00 91.50 199 PRO A O 1
ATOM 1620 N N . ARG A 1 200 ? -23.777 8.881 7.072 1.00 93.56 200 ARG A N 1
ATOM 1621 C CA . ARG A 1 200 ? -24.290 7.502 7.075 1.00 93.56 200 ARG A CA 1
ATOM 1622 C C . ARG A 1 200 ? -23.308 6.568 6.386 1.00 93.56 200 ARG A C 1
ATOM 1624 O O . ARG A 1 200 ? -23.022 5.498 6.915 1.00 93.56 200 ARG A O 1
ATOM 1631 N N . VAL A 1 201 ? -22.752 7.002 5.254 1.00 92.62 201 VAL A N 1
ATOM 1632 C CA . VAL A 1 201 ? -21.707 6.258 4.536 1.00 92.62 201 VAL A CA 1
ATOM 1633 C C . VAL A 1 201 ? -20.446 6.170 5.395 1.00 92.62 201 VAL A C 1
ATOM 1635 O O . VAL A 1 201 ? -19.876 5.093 5.549 1.00 92.62 201 VAL A O 1
ATOM 1638 N N . GLN A 1 202 ? -20.054 7.272 6.041 1.00 92.38 202 GLN A N 1
ATOM 1639 C CA . GLN A 1 202 ? -18.931 7.276 6.983 1.00 92.38 202 GLN A CA 1
ATOM 1640 C C . GLN A 1 202 ? -19.129 6.274 8.128 1.00 92.38 202 GLN A C 1
ATOM 1642 O O . GLN A 1 202 ? -18.218 5.506 8.438 1.00 92.38 202 GLN A O 1
ATOM 1647 N N . HIS A 1 203 ? -20.317 6.247 8.736 1.00 93.94 203 HIS A N 1
ATOM 1648 C CA . HIS A 1 203 ? -20.642 5.319 9.817 1.00 93.94 203 HIS A CA 1
ATOM 1649 C C . HIS A 1 203 ? -20.624 3.850 9.366 1.00 93.94 203 HIS A C 1
ATOM 1651 O O . HIS A 1 203 ? -20.076 2.992 10.065 1.00 93.94 203 HIS A O 1
ATOM 1657 N N . ASP A 1 204 ? -21.176 3.554 8.186 1.00 95.38 204 ASP A N 1
ATOM 1658 C CA . ASP A 1 204 ? -21.110 2.219 7.581 1.00 95.38 204 ASP A CA 1
ATOM 1659 C C . ASP A 1 204 ? -19.653 1.785 7.347 1.00 95.38 204 ASP A C 1
ATOM 1661 O O . ASP A 1 204 ? -19.275 0.659 7.677 1.00 95.38 204 ASP A O 1
ATOM 1665 N N . TYR A 1 205 ? -18.795 2.692 6.869 1.00 93.94 205 TYR A N 1
ATOM 1666 C CA . TYR A 1 205 ? -17.392 2.378 6.577 1.00 93.94 205 TYR A CA 1
ATOM 1667 C C . TYR A 1 205 ? -16.617 2.070 7.839 1.00 93.94 205 TYR A C 1
ATOM 1669 O O . TYR A 1 205 ? -15.911 1.066 7.891 1.00 93.94 205 TYR A O 1
ATOM 1677 N N . ILE A 1 206 ? -16.800 2.877 8.881 1.00 94.25 206 ILE A N 1
ATOM 1678 C CA . ILE A 1 206 ? -16.201 2.605 10.185 1.00 94.25 206 ILE A CA 1
ATOM 1679 C C . ILE A 1 206 ? -16.675 1.260 10.735 1.00 94.25 206 ILE A C 1
ATOM 1681 O O . ILE A 1 206 ? -15.858 0.484 11.224 1.00 94.25 206 ILE A O 1
ATOM 1685 N N . THR A 1 207 ? -17.961 0.937 10.601 1.00 95.56 207 THR A N 1
ATOM 1686 C CA . THR A 1 207 ? -18.506 -0.346 11.062 1.00 95.56 207 THR A CA 1
ATOM 1687 C C . THR A 1 207 ? -17.876 -1.528 10.318 1.00 95.56 207 THR A C 1
ATOM 1689 O O . THR A 1 207 ? -17.463 -2.506 10.942 1.00 95.56 207 THR A O 1
ATOM 1692 N N . LYS A 1 208 ? -17.749 -1.440 8.988 1.00 95.88 208 LYS A N 1
ATOM 1693 C CA . LYS A 1 208 ? -17.072 -2.455 8.163 1.00 95.88 208 LYS A CA 1
ATOM 1694 C C . LYS A 1 208 ? -15.596 -2.604 8.532 1.00 95.88 208 LYS A C 1
ATOM 1696 O O . LYS A 1 208 ? -15.112 -3.726 8.644 1.00 95.88 208 LYS A O 1
ATOM 1701 N N . VAL A 1 209 ? -14.901 -1.490 8.763 1.00 93.88 209 VAL A N 1
ATOM 1702 C CA . VAL A 1 209 ? -13.489 -1.470 9.173 1.00 93.88 209 VAL A CA 1
ATOM 1703 C C . VAL A 1 209 ? -13.289 -2.115 10.544 1.00 93.88 209 VAL A C 1
ATOM 1705 O O . VAL A 1 209 ? -12.372 -2.915 10.694 1.00 93.88 209 VAL A O 1
ATOM 1708 N N . ARG A 1 210 ? -14.156 -1.830 11.522 1.00 92.56 210 ARG A N 1
ATOM 1709 C CA . ARG A 1 210 ? -14.103 -2.454 12.855 1.00 92.56 210 ARG A 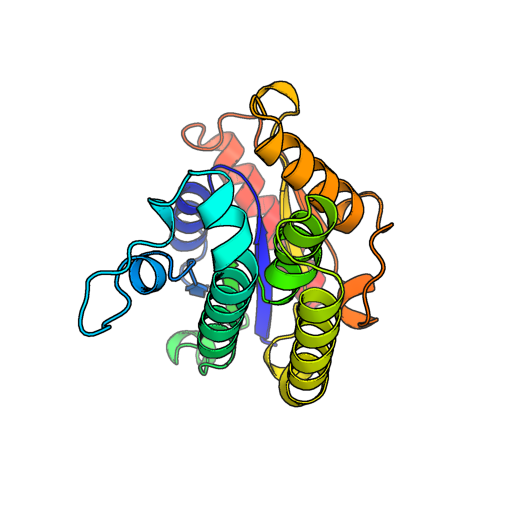CA 1
ATOM 1710 C C . ARG A 1 210 ? -14.345 -3.959 12.798 1.00 92.56 210 ARG A C 1
ATOM 1712 O O . ARG A 1 210 ? -13.561 -4.718 13.344 1.00 92.56 210 ARG A O 1
ATOM 1719 N N . ARG A 1 211 ? -15.350 -4.410 12.043 1.00 94.00 211 ARG A N 1
ATOM 1720 C CA . ARG A 1 211 ? -15.577 -5.852 11.826 1.00 94.00 211 ARG A CA 1
ATOM 1721 C C . ARG A 1 211 ? -14.392 -6.533 11.148 1.00 94.00 211 ARG A C 1
ATOM 1723 O O . ARG A 1 211 ? -14.083 -7.682 11.444 1.00 94.00 211 ARG A O 1
ATOM 1730 N N . HIS A 1 212 ? -13.749 -5.842 10.208 1.00 93.00 212 HIS A N 1
ATOM 1731 C CA . HIS A 1 212 ? -12.557 -6.362 9.555 1.00 93.00 212 HIS A CA 1
ATOM 1732 C C . HIS A 1 212 ? -11.393 -6.480 10.540 1.00 93.00 212 HIS A C 1
ATOM 1734 O O . HIS A 1 212 ? -10.761 -7.524 10.580 1.00 93.00 212 HIS A O 1
ATOM 1740 N N . GLU A 1 213 ? -11.157 -5.467 11.377 1.00 91.00 213 GLU A N 1
ATOM 1741 C CA . GLU A 1 213 ? -10.177 -5.540 12.464 1.00 91.00 213 GLU A CA 1
ATOM 1742 C C . GLU A 1 213 ? -10.451 -6.727 13.398 1.00 91.00 213 GLU A C 1
ATOM 1744 O O . GLU A 1 213 ? -9.560 -7.545 13.596 1.00 91.00 213 GLU A O 1
ATOM 1749 N N . GLU A 1 214 ? -11.673 -6.873 13.913 1.00 91.00 214 GLU A N 1
ATOM 1750 C CA . GLU A 1 214 ? -12.063 -7.996 14.779 1.00 91.00 214 GLU A CA 1
ATOM 1751 C C . GLU A 1 214 ? -11.782 -9.354 14.116 1.00 91.00 214 GLU A C 1
ATOM 1753 O O . GLU A 1 214 ? -11.248 -10.265 14.750 1.00 91.00 214 GLU A O 1
ATOM 1758 N N . HIS A 1 215 ? -12.081 -9.482 12.818 1.00 91.25 215 HIS A N 1
ATOM 1759 C CA . HIS A 1 215 ? -11.761 -10.683 12.052 1.00 91.25 215 HIS A CA 1
ATOM 1760 C C . HIS A 1 215 ? -10.250 -10.948 11.999 1.00 91.25 215 HIS A C 1
ATOM 1762 O O . HIS A 1 215 ? -9.831 -12.081 12.230 1.00 91.25 215 HIS A O 1
ATOM 1768 N N . LEU A 1 216 ? -9.435 -9.917 11.752 1.00 90.25 216 LEU A N 1
ATOM 1769 C CA . LEU A 1 216 ? -7.972 -10.026 11.747 1.00 90.25 216 LEU A CA 1
ATOM 1770 C C . LEU A 1 216 ? -7.411 -10.408 13.121 1.00 90.25 216 LEU A C 1
ATOM 1772 O O . LEU A 1 216 ? -6.407 -11.104 13.185 1.00 90.25 216 LEU A O 1
ATOM 1776 N N . GLN A 1 217 ? -8.055 -9.983 14.212 1.00 84.81 217 GLN A N 1
ATOM 1777 C CA . GLN A 1 217 ? -7.660 -10.350 15.577 1.00 84.81 217 GLN A CA 1
ATOM 1778 C C . GLN A 1 217 ? -8.038 -11.767 15.996 1.00 84.81 217 GLN A C 1
ATOM 1780 O O . GLN A 1 217 ? -7.493 -12.275 16.975 1.00 84.81 217 GLN A O 1
ATOM 1785 N N . SER A 1 218 ? -8.957 -12.398 15.271 1.00 83.25 218 SER A N 1
ATOM 1786 C CA . SER A 1 218 ? -9.425 -13.752 15.565 1.00 83.25 218 SER A CA 1
ATOM 1787 C C . SER A 1 218 ? -8.624 -14.870 14.885 1.00 83.25 218 SER A C 1
ATOM 1789 O O . SER A 1 218 ? -8.881 -16.037 15.184 1.00 83.25 218 SER A O 1
ATOM 1791 N N . GLN A 1 219 ? -7.704 -14.532 13.973 1.00 73.62 219 GLN A N 1
ATOM 1792 C CA . GLN A 1 219 ? -6.839 -15.490 13.268 1.00 73.62 219 GLN A CA 1
ATOM 1793 C C . GLN A 1 219 ? -5.518 -15.713 14.005 1.00 73.62 219 GLN A C 1
ATOM 1795 O O . GLN A 1 219 ? -5.046 -16.872 13.986 1.00 73.62 219 GLN A O 1
#

pLDDT: mean 83.66, std 13.53, range [41.19, 98.44]

Foldseek 3Di:
DEAEEEEDDPCVVLVLVLCCVLPVLAAEAEQVVVCQQQDPDPDRDRLVPPPDPVSLLVCLLVSLVVRLVVQLVVLLDDPDVSNVPDPVHYYYYYHDHSCCSLQQRSVLCDVVNSQDPVSNVVVVVVSVVCCVVCVVSRPHLAYEYAQEDPVVQPDPSSNSSNVSCCCVQPVVVGDDPDPSSSPHYYHYQYNHDPCSPDVVSSVVVVVSVVVVVVVSVVD

Sequence (219 aa):
MLVKVQYLAVGKSTFARLLQSACPDWEVVTEPVSKWQNIQSQGTFNLQQQKSGSALMRWSYTFQTHSCMSRMKTQLQPPAPRLLQSEGGAVQVYERSIYSDRYIFALNSFELGSINATEWAIYQDWHSLLVEEFGQRVALEGIIYLRPEEQEVQQDYLEKLHVQHERWLLDKSTEVHSESLRAAPVLMLDASVEFKSDPRVQHDYITKVRRHEEHLQSQ

Radius of gyration: 17.63 Å; chains: 1; bounding box: 47×38×47 Å